Protein AF-0000000084552957 (afdb_homodimer)

Solvent-accessible surface area (backbone atoms only — not comparable to full-atom values): 17404 Å² total; per-residue (Å²): 88,45,36,68,57,35,46,43,45,47,61,80,35,64,47,36,33,99,46,79,70,52,69,69,57,53,51,51,32,48,40,36,22,44,38,36,69,32,78,90,68,62,64,41,55,33,35,40,38,38,63,54,63,67,60,43,48,56,47,27,74,68,33,72,83,41,56,39,40,79,45,32,38,36,32,42,34,43,20,26,39,56,72,71,49,66,96,50,66,72,48,52,51,32,29,41,24,22,16,50,43,34,26,52,45,46,33,40,51,71,64,33,22,30,32,85,33,82,28,45,69,45,63,69,50,26,53,49,47,27,57,75,57,59,47,57,89,54,40,42,47,38,31,36,32,29,27,20,36,49,64,67,86,74,75,55,62,85,54,67,53,72,89,40,55,27,69,72,49,112,88,45,38,68,56,36,46,44,44,49,62,79,35,65,46,36,33,100,45,80,70,51,70,69,57,51,49,52,30,50,41,36,21,44,36,36,70,32,79,91,68,62,64,42,55,33,35,40,38,38,63,54,63,66,61,41,49,55,45,27,74,68,32,74,84,39,56,40,41,77,44,32,37,36,30,40,34,41,20,25,40,54,71,74,54,64,93,50,65,71,48,53,51,32,29,41,25,22,15,50,43,32,28,52,44,45,34,40,51,72,64,33,24,29,30,85,35,82,29,45,69,44,64,68,50,26,52,48,48,26,56,75,56,58,47,57,89,53,41,42,46,37,31,37,33,29,28,20,37,49,63,66,85,74,76,55,64,84,54,70,54,71,89,38,56,26,69,73,47,114

InterPro domains:
  IPR000415 Nitroreductase-like [G3DSA:3.40.109.10] (1-170)
  IPR000415 Nitroreductase-like [SSF55469] (1-168)
  IPR029479 Nitroreductase [PF00881] (7-62)
  IPR029479 Nitroreductase [PF00881] (71-149)

Sequence (340 aa):
METMDTIFQRRSIRKYEEREVSDEIIKELLKAAMAAPSANNKQPWEFLVIKNKDQMKEIIDVDPEATPLKGASVAIAVCADTNIYSGKPDIWAQDCAAATQNILLAAHDKGLGAVWIGIYPMEQRTKDVQSVLELPEEIIPVSIISIGYPAEKKEPANRYNESKVHFYTWMETMDTIFQRRSIRKYEEREVSDEIIKELLKAAMAAPSANNKQPWEFLVIKNKDQMKEIIDVDPEATPLKGASVAIAVCADTNIYSGKPDIWAQDCAAATQNILLAAHDKGLGAVWIGIYPMEQRTKDVQSVLELPEEIIPVSIISIGYPAEKKEPANRYNESKVHFYTW

Organism: NCBI:txid1418104

Structure (mmCIF, N/CA/C/O backbone):
data_AF-0000000084552957-model_v1
#
loop_
_entity.id
_entity.type
_entity.pdbx_description
1 polymer 'Putative NADH dehydrogenase/NAD(P)H nitroreductase'
#
loop_
_atom_site.group_PDB
_atom_site.id
_atom_site.type_symbol
_atom_site.label_atom_id
_atom_site.label_alt_id
_atom_site.label_comp_id
_atom_site.label_asym_id
_atom_site.label_entity_id
_atom_site.label_seq_id
_atom_site.pdbx_PDB_ins_code
_atom_site.Cartn_x
_atom_site.Cartn_y
_atom_site.Cartn_z
_atom_site.occupancy
_atom_site.B_iso_or_equiv
_atom_site.auth_seq_id
_atom_site.auth_comp_id
_atom_site.auth_asym_id
_atom_site.auth_atom_id
_atom_site.pdbx_PDB_model_num
ATOM 1 N N . MET A 1 1 ? -1.672 4.238 -19.594 1 93.44 1 MET A N 1
ATOM 2 C CA . MET A 1 1 ? -2.879 4.871 -19.062 1 93.44 1 MET A CA 1
ATOM 3 C C . MET A 1 1 ? -2.527 5.988 -18.094 1 93.44 1 MET A C 1
ATOM 5 O O . MET A 1 1 ? -1.46 5.969 -17.469 1 93.44 1 MET A O 1
ATOM 9 N N . GLU A 1 2 ? -3.469 6.898 -17.953 1 97.81 2 GLU A N 1
ATOM 10 C CA . GLU A 1 2 ? -3.266 7.984 -17 1 97.81 2 GLU A CA 1
ATOM 11 C C . GLU A 1 2 ? -3.389 7.484 -15.562 1 97.81 2 GLU A C 1
ATOM 13 O O . GLU A 1 2 ? -4.211 6.609 -15.273 1 97.81 2 GLU A O 1
ATOM 18 N N . THR A 1 3 ? -2.65 8.086 -14.664 1 98.62 3 THR A N 1
ATOM 19 C CA . THR A 1 3 ? -2.498 7.629 -13.289 1 98.62 3 THR A CA 1
ATOM 20 C C . THR A 1 3 ? -3.855 7.508 -12.602 1 98.62 3 THR A C 1
ATOM 22 O O . THR A 1 3 ? -4.199 6.449 -12.07 1 98.62 3 THR A O 1
ATOM 25 N N . MET A 1 4 ? -4.688 8.562 -12.664 1 98.44 4 MET A N 1
ATOM 26 C CA . MET A 1 4 ? -5.957 8.555 -11.945 1 98.44 4 MET A CA 1
ATOM 27 C C . MET A 1 4 ? -6.918 7.535 -12.555 1 98.44 4 MET A C 1
ATOM 29 O O . MET A 1 4 ? -7.695 6.902 -11.836 1 98.44 4 MET A O 1
ATOM 33 N N . ASP A 1 5 ? -6.879 7.391 -13.828 1 98.19 5 ASP A N 1
ATOM 34 C CA . ASP A 1 5 ? -7.688 6.363 -14.477 1 98.19 5 ASP A CA 1
ATOM 35 C C . ASP A 1 5 ? -7.309 4.973 -13.977 1 98.19 5 ASP A C 1
ATOM 37 O O . ASP A 1 5 ? -8.18 4.145 -13.695 1 98.19 5 ASP A O 1
ATOM 41 N N . THR A 1 6 ? -5.988 4.707 -13.914 1 98.81 6 THR A N 1
ATOM 42 C CA . THR A 1 6 ? -5.508 3.416 -13.438 1 98.81 6 THR A CA 1
ATOM 43 C C . THR A 1 6 ? -5.992 3.15 -12.016 1 98.81 6 THR A C 1
ATOM 45 O O . THR A 1 6 ? -6.469 2.055 -11.711 1 98.81 6 THR A O 1
ATOM 48 N N . ILE A 1 7 ? -5.902 4.145 -11.141 1 98.81 7 ILE A N 1
ATOM 49 C CA . ILE A 1 7 ? -6.293 4.02 -9.742 1 98.81 7 ILE A CA 1
ATOM 50 C C . ILE A 1 7 ? -7.789 3.732 -9.648 1 98.81 7 ILE A C 1
ATOM 52 O O . ILE A 1 7 ? -8.211 2.852 -8.898 1 98.81 7 ILE A O 1
ATOM 56 N N . PHE A 1 8 ? -8.625 4.34 -10.422 1 98.5 8 PHE A N 1
ATOM 57 C CA . PHE A 1 8 ? -10.07 4.234 -10.289 1 98.5 8 PHE A CA 1
ATOM 58 C C . PHE A 1 8 ? -10.594 2.986 -10.992 1 98.5 8 PHE A C 1
ATOM 60 O O . PHE A 1 8 ? -11.617 2.428 -10.594 1 98.5 8 PHE A O 1
ATOM 67 N N . GLN A 1 9 ? -9.867 2.562 -11.984 1 98.31 9 GLN A N 1
ATOM 68 C CA . GLN A 1 9 ? -10.398 1.481 -12.812 1 98.31 9 GLN A CA 1
ATOM 69 C C . GLN A 1 9 ? -9.875 0.127 -12.352 1 98.31 9 GLN A C 1
ATOM 71 O O . GLN A 1 9 ? -10.43 -0.916 -12.703 1 98.31 9 GLN A O 1
ATOM 76 N N . ARG A 1 10 ? -8.734 0.097 -11.633 1 98.62 10 ARG A N 1
ATOM 77 C CA . ARG A 1 10 ? -8.18 -1.178 -11.195 1 98.62 10 ARG A CA 1
ATOM 78 C C . ARG A 1 10 ? -9.195 -1.961 -10.367 1 98.62 10 ARG A C 1
ATOM 80 O O . ARG A 1 10 ? -9.828 -1.411 -9.461 1 98.62 10 ARG A O 1
ATOM 87 N N . ARG A 1 11 ? -9.391 -3.217 -10.664 1 98.69 11 ARG A N 1
ATOM 88 C CA . ARG A 1 11 ? -10.227 -4.191 -9.969 1 98.69 11 ARG A CA 1
ATOM 89 C C . ARG A 1 11 ? -9.477 -5.496 -9.742 1 98.69 11 ARG A C 1
ATOM 91 O O . ARG A 1 11 ? -8.57 -5.836 -10.508 1 98.69 11 ARG A O 1
ATOM 98 N N . SER A 1 12 ? -9.938 -6.172 -8.695 1 98.81 12 SER A N 1
ATOM 99 C CA . SER A 1 12 ? -9.422 -7.527 -8.531 1 98.81 12 SER A CA 1
ATOM 100 C C . SER A 1 12 ? -9.961 -8.461 -9.609 1 98.81 12 SER A C 1
ATOM 102 O O . SER A 1 12 ? -11.172 -8.656 -9.711 1 98.81 12 SER A O 1
ATOM 104 N N . ILE A 1 13 ? -9.07 -8.961 -10.43 1 98.88 13 ILE A N 1
ATOM 105 C CA . ILE A 1 13 ? -9.391 -9.906 -11.492 1 98.88 13 ILE A CA 1
ATOM 106 C C . ILE A 1 13 ? -8.938 -11.305 -11.102 1 98.88 13 ILE A C 1
ATOM 108 O O . ILE A 1 13 ? -7.793 -11.5 -10.672 1 98.88 13 ILE A O 1
ATOM 112 N N . ARG A 1 14 ? -9.797 -12.273 -11.242 1 98.75 14 ARG A N 1
ATOM 113 C CA . ARG A 1 14 ? -9.516 -13.602 -10.688 1 98.75 14 ARG A CA 1
ATOM 114 C C . ARG A 1 14 ? -9.602 -14.672 -11.766 1 98.75 14 ARG A C 1
ATOM 116 O O . ARG A 1 14 ? -9.391 -15.859 -11.484 1 98.75 14 ARG A O 1
ATOM 123 N N . LYS A 1 15 ? -9.977 -14.336 -12.953 1 98.81 15 LYS A N 1
ATOM 124 C CA . LYS A 1 15 ? -10.016 -15.219 -14.117 1 98.81 15 LYS A CA 1
ATOM 125 C C . LYS A 1 15 ? -9.078 -14.727 -15.219 1 98.81 15 LYS A C 1
ATOM 127 O O . LYS A 1 15 ? -9.062 -13.531 -15.539 1 98.81 15 LYS A O 1
ATOM 132 N N . TYR A 1 16 ? -8.375 -15.641 -15.867 1 98.81 16 TYR A N 1
ATOM 133 C CA . TYR A 1 16 ? -7.324 -15.227 -16.781 1 98.81 16 TYR A CA 1
ATOM 134 C C . TYR A 1 16 ? -7.398 -16.031 -18.094 1 98.81 16 TYR A C 1
ATOM 136 O O . TYR A 1 16 ? -7.84 -17.172 -18.094 1 98.81 16 TYR A O 1
ATOM 144 N N . GLU A 1 17 ? -6.984 -15.352 -19.062 1 98.69 17 GLU A N 1
ATOM 145 C CA . GLU A 1 17 ? -6.766 -16.047 -20.328 1 98.69 17 GLU A CA 1
ATOM 146 C C . GLU A 1 17 ? -5.555 -16.969 -20.25 1 98.69 17 GLU A C 1
ATOM 148 O O . GLU A 1 17 ? -4.711 -16.812 -19.359 1 98.69 17 GLU A O 1
ATOM 153 N N . GLU A 1 18 ? -5.547 -17.891 -21.281 1 97.75 18 GLU A N 1
ATOM 154 C CA . GLU A 1 18 ? -4.359 -18.734 -21.438 1 97.75 18 GLU A CA 1
ATOM 155 C C . GLU A 1 18 ? -3.289 -18.016 -22.25 1 97.75 18 GLU A C 1
ATOM 157 O O . GLU A 1 18 ? -3.102 -18.312 -23.438 1 97.75 18 GLU A O 1
ATOM 162 N N . ARG A 1 19 ? -2.736 -17.062 -21.797 1 97.56 19 ARG A N 1
ATOM 163 C CA . ARG A 1 19 ? -1.709 -16.234 -22.422 1 97.56 19 ARG A CA 1
ATOM 164 C C . ARG A 1 19 ? -0.601 -15.906 -21.422 1 97.56 19 ARG A C 1
ATOM 166 O O . ARG A 1 19 ? -0.875 -15.508 -20.281 1 97.56 19 ARG A O 1
ATOM 173 N N . GLU A 1 20 ? 0.574 -16.125 -21.859 1 98.25 20 GLU A N 1
ATOM 174 C CA . GLU A 1 20 ? 1.71 -15.953 -20.953 1 98.25 20 GLU A CA 1
ATOM 175 C C . GLU A 1 20 ? 2.094 -14.484 -20.828 1 98.25 20 GLU A C 1
ATOM 177 O O . GLU A 1 20 ? 2.076 -13.742 -21.812 1 98.25 20 GLU A O 1
ATOM 182 N N . VAL A 1 21 ? 2.393 -14.062 -19.688 1 98.75 21 VAL A N 1
ATOM 183 C CA . VAL A 1 21 ? 2.984 -12.758 -19.438 1 98.75 21 VAL A CA 1
ATOM 184 C C . VAL A 1 21 ? 4.496 -12.828 -19.625 1 98.75 21 VAL A C 1
ATOM 186 O O . VAL A 1 21 ? 5.164 -13.688 -19.047 1 98.75 21 VAL A O 1
ATOM 189 N N . SER A 1 22 ? 5.074 -11.992 -20.359 1 98.56 22 SER A N 1
ATOM 190 C CA . SER A 1 22 ? 6.488 -12.062 -20.703 1 98.56 22 SER A CA 1
ATOM 191 C C . SER A 1 22 ? 7.375 -11.688 -19.531 1 98.56 22 SER A C 1
ATOM 193 O O . SER A 1 22 ? 6.934 -10.977 -18.609 1 98.56 22 SER A O 1
ATOM 195 N N . ASP A 1 23 ? 8.609 -12.117 -19.609 1 98.12 23 ASP A N 1
ATOM 196 C CA . ASP A 1 23 ? 9.578 -11.773 -18.562 1 98.12 23 ASP A CA 1
ATOM 197 C C . ASP A 1 23 ? 9.836 -10.273 -18.516 1 98.12 23 ASP A C 1
ATOM 199 O O . ASP A 1 23 ? 10.094 -9.711 -17.453 1 98.12 23 ASP A O 1
ATOM 203 N N . GLU A 1 24 ? 9.789 -9.672 -19.625 1 98.5 24 GLU A N 1
ATOM 204 C CA . GLU A 1 24 ? 9.984 -8.227 -19.688 1 98.5 24 GLU A CA 1
ATOM 205 C C . GLU A 1 24 ? 8.906 -7.488 -18.906 1 98.5 24 GLU A C 1
ATOM 207 O O . GLU A 1 24 ? 9.211 -6.555 -18.156 1 98.5 24 GLU A O 1
ATOM 212 N N . ILE A 1 25 ? 7.66 -7.891 -19.062 1 98.75 25 ILE A N 1
ATOM 213 C CA . ILE A 1 25 ? 6.555 -7.277 -18.344 1 98.75 25 ILE A CA 1
ATOM 214 C C . ILE A 1 25 ? 6.695 -7.559 -16.844 1 98.75 25 ILE A C 1
ATOM 216 O O . ILE A 1 25 ? 6.492 -6.672 -16.016 1 98.75 25 ILE A O 1
ATOM 220 N N . ILE A 1 26 ? 7.074 -8.789 -16.5 1 98.88 26 ILE A N 1
ATOM 221 C CA . ILE A 1 26 ? 7.273 -9.156 -15.094 1 98.88 26 ILE A CA 1
ATOM 222 C C . ILE A 1 26 ? 8.336 -8.258 -14.469 1 98.88 26 ILE A C 1
ATOM 224 O O . ILE A 1 26 ? 8.172 -7.773 -13.352 1 98.88 26 ILE A O 1
ATOM 228 N N . LYS A 1 27 ? 9.383 -8.031 -15.203 1 98.69 27 LYS A N 1
ATOM 229 C CA . LYS A 1 27 ? 10.438 -7.156 -14.703 1 98.69 27 LYS A CA 1
ATOM 230 C C . LYS A 1 27 ? 9.922 -5.738 -14.461 1 98.69 27 LYS A C 1
ATOM 232 O O . LYS A 1 27 ? 10.289 -5.094 -13.477 1 98.69 27 LYS A O 1
ATOM 237 N N . GLU A 1 28 ? 9.078 -5.219 -15.32 1 98.62 28 GLU A N 1
ATOM 238 C CA . GLU A 1 28 ? 8.492 -3.893 -15.156 1 98.62 28 GLU A CA 1
ATOM 239 C C . GLU A 1 28 ? 7.621 -3.834 -13.906 1 98.62 28 GLU A C 1
ATOM 241 O O . GLU A 1 28 ? 7.605 -2.822 -13.195 1 98.62 28 GLU A O 1
ATOM 246 N N . LEU A 1 29 ? 6.867 -4.895 -13.648 1 98.94 29 LEU A N 1
ATOM 247 C CA . LEU A 1 29 ? 6.055 -4.957 -12.438 1 98.94 29 LEU A CA 1
ATOM 248 C C . LEU A 1 29 ? 6.93 -4.914 -11.195 1 98.94 29 LEU A C 1
ATOM 250 O O . LEU A 1 29 ? 6.582 -4.262 -10.203 1 98.94 29 LEU A O 1
ATOM 254 N N . LEU A 1 30 ? 8.07 -5.617 -11.258 1 98.94 30 LEU A N 1
ATOM 255 C CA . LEU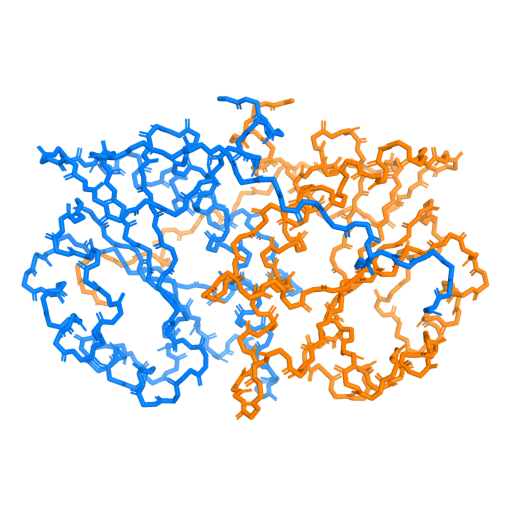 A 1 30 ? 8.977 -5.66 -10.125 1 98.94 30 LEU A CA 1
ATOM 256 C C . LEU A 1 30 ? 9.664 -4.309 -9.922 1 98.94 30 LEU A C 1
ATOM 258 O O . LEU A 1 30 ? 9.898 -3.891 -8.789 1 98.94 30 LEU A O 1
ATOM 262 N N . LYS A 1 31 ? 9.992 -3.658 -11.023 1 98.81 31 LYS A N 1
ATOM 263 C CA . LYS A 1 31 ? 10.5 -2.291 -10.922 1 98.81 31 LYS A CA 1
ATOM 264 C C . LYS A 1 31 ? 9.477 -1.375 -10.258 1 98.81 31 LYS A C 1
ATOM 266 O O . LYS A 1 31 ? 9.836 -0.546 -9.414 1 98.81 31 LYS A O 1
ATOM 271 N N . ALA A 1 32 ? 8.227 -1.514 -10.617 1 98.88 32 ALA A N 1
ATOM 272 C CA . ALA A 1 32 ? 7.164 -0.731 -9.992 1 98.88 32 ALA A CA 1
ATOM 273 C C . ALA A 1 32 ? 7.066 -1.032 -8.5 1 98.88 32 ALA A C 1
ATOM 275 O O . ALA A 1 32 ? 6.918 -0.119 -7.684 1 98.88 32 ALA A O 1
ATOM 276 N N . ALA A 1 33 ? 7.168 -2.301 -8.156 1 98.94 33 ALA A N 1
ATOM 277 C CA . ALA A 1 33 ? 7.117 -2.709 -6.75 1 98.94 33 ALA A CA 1
ATOM 278 C C . ALA A 1 33 ? 8.195 -2 -5.938 1 98.94 33 ALA A C 1
ATOM 280 O O . ALA A 1 33 ? 7.91 -1.423 -4.887 1 98.94 33 ALA A O 1
ATOM 281 N N . MET A 1 34 ? 9.383 -2.01 -6.457 1 98.88 34 MET A N 1
ATOM 282 C CA . MET A 1 34 ? 10.547 -1.536 -5.707 1 98.88 34 MET A CA 1
ATOM 283 C C . MET A 1 34 ? 10.602 -0.012 -5.707 1 98.88 34 MET A C 1
ATOM 285 O O . MET A 1 34 ? 11.391 0.581 -4.965 1 98.88 34 MET A O 1
ATOM 289 N N . ALA A 1 35 ? 9.75 0.637 -6.504 1 98.81 35 ALA A N 1
ATOM 290 C CA . ALA A 1 35 ? 9.633 2.094 -6.484 1 98.81 35 ALA A CA 1
ATOM 291 C C . ALA A 1 35 ? 8.781 2.559 -5.309 1 98.81 35 ALA A C 1
ATOM 293 O O . ALA A 1 35 ? 8.711 3.756 -5.02 1 98.81 35 ALA A O 1
ATOM 294 N N . ALA A 1 36 ? 8.109 1.646 -4.602 1 98.81 36 ALA A N 1
ATOM 295 C CA . ALA A 1 36 ? 7.289 1.99 -3.443 1 98.81 36 ALA A CA 1
ATOM 296 C C . ALA A 1 36 ? 8.141 2.598 -2.332 1 98.81 36 ALA A C 1
ATOM 298 O O . ALA A 1 36 ? 9.336 2.322 -2.234 1 98.81 36 ALA A O 1
ATOM 299 N N . PRO A 1 37 ? 7.559 3.506 -1.527 1 98.69 37 PRO A N 1
ATOM 300 C CA . PRO A 1 37 ? 8.273 3.945 -0.329 1 98.69 37 PRO A CA 1
ATOM 301 C C . PRO A 1 37 ? 8.438 2.832 0.705 1 98.69 37 PRO A C 1
ATOM 303 O O . PRO A 1 37 ? 7.688 1.85 0.68 1 98.69 37 PRO A O 1
ATOM 306 N N . SER A 1 38 ? 9.414 2.93 1.532 1 98.06 38 SER A N 1
ATOM 307 C CA . SER A 1 38 ? 9.609 2.111 2.725 1 98.06 38 SER A CA 1
ATOM 308 C C . SER A 1 38 ? 10.156 2.941 3.883 1 98.06 38 SER A C 1
ATOM 310 O O . SER A 1 38 ? 10.812 3.959 3.666 1 98.06 38 SER A O 1
ATOM 312 N N . ALA A 1 39 ? 9.719 2.539 5.082 1 96.81 39 ALA A N 1
ATOM 313 C CA . ALA A 1 39 ? 10.195 3.256 6.262 1 96.81 39 ALA A CA 1
ATOM 314 C C . ALA A 1 39 ? 11.719 3.365 6.262 1 96.81 39 ALA A C 1
ATOM 316 O O . ALA A 1 39 ? 12.422 2.361 6.117 1 96.81 39 ALA A O 1
ATOM 317 N N . ASN A 1 40 ? 12.188 4.633 6.309 1 95.62 40 ASN A N 1
ATOM 318 C CA . ASN A 1 40 ? 13.609 4.934 6.324 1 95.62 40 ASN A CA 1
ATOM 319 C C . ASN A 1 40 ? 14.312 4.395 5.078 1 95.62 40 ASN A C 1
ATOM 321 O O . ASN A 1 40 ? 15.508 4.102 5.113 1 95.62 40 ASN A O 1
ATOM 325 N N . ASN A 1 41 ? 13.555 4.117 4.055 1 96.88 41 ASN A N 1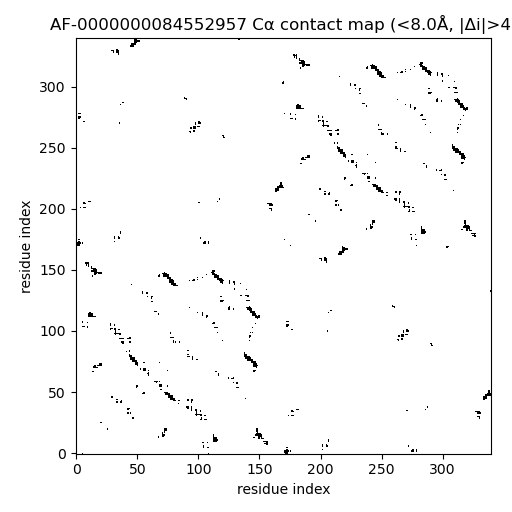
ATOM 326 C CA . ASN A 1 41 ? 14.062 3.605 2.785 1 96.88 41 ASN A CA 1
ATOM 327 C C . ASN A 1 41 ? 14.836 2.301 2.975 1 96.88 41 ASN A C 1
ATOM 329 O O . ASN A 1 41 ? 15.844 2.07 2.311 1 96.88 41 ASN A O 1
ATOM 333 N N . LYS A 1 42 ? 14.328 1.42 3.865 1 96.69 42 LYS A N 1
ATOM 334 C CA . LYS A 1 42 ? 15.062 0.2 4.195 1 96.69 42 LYS A CA 1
ATOM 335 C C . LYS A 1 42 ? 14.797 -0.893 3.16 1 96.69 42 LYS A C 1
ATOM 337 O O . LYS A 1 42 ? 15.562 -1.86 3.068 1 96.69 42 LYS A O 1
ATOM 342 N N . GLN A 1 43 ? 13.719 -0.762 2.393 1 98.12 43 GLN A N 1
ATOM 343 C CA . GLN A 1 43 ? 13.445 -1.655 1.272 1 98.12 43 GLN A CA 1
ATOM 344 C C . GLN A 1 43 ? 13.516 -3.117 1.704 1 98.12 43 GLN A C 1
ATOM 346 O O . GLN A 1 43 ? 14.281 -3.898 1.144 1 98.12 43 GLN A O 1
ATOM 351 N N . PRO A 1 44 ? 12.594 -3.492 2.629 1 98.06 44 PRO A N 1
ATOM 352 C CA . PRO A 1 44 ? 12.672 -4.824 3.229 1 98.06 44 PRO A CA 1
ATOM 353 C C . PRO A 1 44 ? 12.18 -5.926 2.289 1 98.06 44 PRO A C 1
ATOM 355 O O . PRO A 1 44 ? 12.289 -7.109 2.607 1 98.06 44 PRO A O 1
ATOM 358 N N . TRP A 1 45 ? 11.664 -5.648 1.179 1 98.69 45 TRP A N 1
ATOM 359 C CA . TRP A 1 45 ? 10.922 -6.582 0.335 1 98.69 45 TRP A CA 1
ATOM 360 C C . TRP A 1 45 ? 11.859 -7.551 -0.368 1 98.69 45 TRP A C 1
ATOM 362 O O . TRP A 1 45 ? 13 -7.199 -0.683 1 98.69 45 TRP A O 1
ATOM 372 N N . GLU A 1 46 ? 11.391 -8.688 -0.583 1 98.81 46 GLU A N 1
ATOM 373 C CA . GLU A 1 46 ? 11.875 -9.758 -1.45 1 98.81 46 GLU A CA 1
ATOM 374 C C . GLU A 1 46 ? 10.766 -10.305 -2.338 1 98.81 46 GLU A C 1
ATOM 376 O O . GLU A 1 46 ? 9.609 -10.383 -1.912 1 98.81 46 GLU A O 1
ATOM 381 N N . PHE A 1 47 ? 11.125 -10.688 -3.527 1 98.94 47 PHE A N 1
ATOM 382 C CA . PHE A 1 47 ? 10.102 -11.141 -4.461 1 98.94 47 PHE A CA 1
ATOM 383 C C . PHE A 1 47 ? 10.414 -12.531 -4.984 1 98.94 47 PHE A C 1
ATOM 385 O O . PHE A 1 47 ? 11.523 -12.789 -5.453 1 98.94 47 PHE A O 1
ATOM 392 N N . LEU A 1 48 ? 9.508 -13.391 -4.855 1 98.94 48 LEU A N 1
ATOM 393 C CA . LEU A 1 48 ? 9.578 -14.703 -5.504 1 98.94 48 LEU A CA 1
ATOM 394 C C . LEU A 1 48 ? 8.602 -14.773 -6.676 1 98.94 48 LEU A C 1
ATOM 396 O O . LEU A 1 48 ? 7.391 -14.68 -6.488 1 98.94 48 LEU A O 1
ATOM 400 N N . VAL A 1 49 ? 9.109 -14.906 -7.883 1 98.88 49 VAL A N 1
ATOM 401 C CA . VAL A 1 49 ? 8.312 -15.055 -9.094 1 98.88 49 VAL A CA 1
ATOM 402 C C . VAL A 1 49 ? 7.996 -16.531 -9.328 1 98.88 49 VAL A C 1
ATOM 404 O O . VAL A 1 49 ? 8.906 -17.344 -9.477 1 98.88 49 VAL A O 1
ATOM 407 N N . ILE A 1 50 ? 6.727 -16.859 -9.344 1 98.56 50 ILE A N 1
ATOM 408 C CA . ILE A 1 50 ? 6.25 -18.234 -9.438 1 98.56 50 ILE A CA 1
ATOM 409 C C . ILE A 1 50 ? 5.578 -18.469 -10.789 1 98.56 50 ILE A C 1
ATOM 411 O O . ILE A 1 50 ? 4.527 -17.891 -11.07 1 98.56 50 ILE A O 1
ATOM 415 N N . LYS A 1 51 ? 6.066 -19.359 -11.602 1 96.31 51 LYS A N 1
ATOM 416 C CA . LYS A 1 51 ? 5.512 -19.688 -12.914 1 96.31 51 LYS A CA 1
ATOM 417 C C . LYS A 1 51 ? 5.098 -21.156 -12.992 1 96.31 51 LYS A C 1
ATOM 419 O O . LYS A 1 51 ? 4.324 -21.531 -13.867 1 96.31 51 LYS A O 1
ATOM 424 N N . ASN A 1 52 ? 5.648 -21.875 -12.023 1 95.38 52 ASN A N 1
ATOM 425 C CA . ASN A 1 52 ? 5.367 -23.297 -12 1 95.38 52 ASN A CA 1
ATOM 426 C C . ASN A 1 52 ? 3.953 -23.578 -11.492 1 95.38 52 ASN A C 1
ATOM 428 O O . ASN A 1 52 ? 3.629 -23.297 -10.344 1 95.38 52 ASN A O 1
ATOM 432 N N . LYS A 1 53 ? 3.145 -24.266 -12.273 1 96.69 53 LYS A N 1
ATOM 433 C CA . LYS A 1 53 ? 1.748 -24.516 -11.938 1 96.69 53 LYS A CA 1
ATOM 434 C C . LYS A 1 53 ? 1.638 -25.484 -10.758 1 96.69 53 LYS A C 1
ATOM 436 O O . LYS A 1 53 ? 0.705 -25.391 -9.953 1 96.69 53 LYS A O 1
ATOM 441 N N . ASP A 1 54 ? 2.557 -26.359 -10.664 1 97 54 ASP A N 1
ATOM 442 C CA . ASP A 1 54 ? 2.541 -27.281 -9.539 1 97 54 ASP A CA 1
ATOM 443 C C . ASP A 1 54 ? 2.727 -26.547 -8.211 1 97 54 ASP A C 1
ATOM 445 O O . ASP A 1 54 ? 2.072 -26.859 -7.219 1 97 54 ASP A O 1
ATOM 449 N N . GLN A 1 55 ? 3.691 -25.641 -8.211 1 96.69 55 GLN A N 1
ATOM 450 C CA . GLN A 1 55 ? 3.902 -24.828 -7.02 1 96.69 55 GLN A CA 1
ATOM 451 C C . GLN A 1 55 ? 2.654 -24.016 -6.68 1 96.69 55 GLN A C 1
ATOM 453 O O . GLN A 1 55 ? 2.295 -23.875 -5.508 1 96.69 55 GLN A O 1
ATOM 458 N N . MET A 1 56 ? 2.008 -23.484 -7.668 1 98.06 56 MET A N 1
ATOM 459 C CA . MET A 1 56 ? 0.772 -22.734 -7.449 1 98.06 56 MET A CA 1
ATOM 460 C C . MET A 1 56 ? -0.307 -23.625 -6.855 1 98.06 56 MET A C 1
ATOM 462 O O . MET A 1 56 ? -1.041 -23.219 -5.957 1 98.06 56 MET A O 1
ATOM 466 N N . LYS A 1 57 ? -0.39 -24.828 -7.359 1 98.31 57 LYS A N 1
ATOM 467 C CA . LYS A 1 57 ? -1.355 -25.781 -6.828 1 98.31 57 LYS A CA 1
ATOM 468 C C . LYS A 1 57 ? -1.075 -26.094 -5.363 1 98.31 57 LYS A C 1
ATOM 470 O O . LYS A 1 57 ? -2.004 -26.234 -4.562 1 98.31 57 LYS A O 1
ATOM 475 N N . GLU A 1 58 ? 0.162 -26.266 -5.043 1 98.25 58 GLU A N 1
ATOM 476 C CA . GLU A 1 58 ? 0.529 -26.516 -3.652 1 98.25 58 GLU A CA 1
ATOM 477 C C . GLU A 1 58 ? 0.084 -25.375 -2.744 1 98.25 58 GLU A C 1
ATOM 479 O O . GLU A 1 58 ? -0.348 -25.609 -1.613 1 98.25 58 GLU A O 1
ATOM 484 N N . ILE A 1 59 ? 0.271 -24.141 -3.205 1 98.56 59 ILE A N 1
ATOM 485 C CA . ILE A 1 59 ? -0.184 -22.984 -2.432 1 98.56 59 ILE A CA 1
ATOM 486 C C . ILE A 1 59 ? -1.697 -23.062 -2.236 1 98.56 59 ILE A C 1
ATOM 488 O O . ILE A 1 59 ? -2.199 -22.844 -1.132 1 98.56 59 ILE A O 1
ATOM 492 N N . ILE A 1 60 ? -2.445 -23.344 -3.287 1 98.75 60 ILE A N 1
ATOM 493 C CA . ILE A 1 60 ? -3.9 -23.438 -3.23 1 98.75 60 ILE A CA 1
ATOM 494 C C . ILE A 1 60 ? -4.312 -24.5 -2.203 1 98.75 60 ILE A C 1
ATOM 496 O O . ILE A 1 60 ? -5.301 -24.328 -1.488 1 98.75 60 ILE A O 1
ATOM 500 N N . ASP A 1 61 ? -3.586 -25.578 -2.107 1 98.5 61 ASP A N 1
ATOM 501 C CA . ASP A 1 61 ? -3.896 -26.672 -1.198 1 98.5 61 ASP A CA 1
ATOM 502 C C . ASP A 1 61 ? -3.885 -26.203 0.255 1 98.5 61 ASP A C 1
ATOM 504 O O . ASP A 1 61 ? -4.641 -26.703 1.085 1 98.5 61 ASP A O 1
ATOM 508 N N . VAL A 1 62 ? -3.076 -25.219 0.56 1 98.25 62 VAL A N 1
ATOM 509 C CA . VAL A 1 62 ? -2.947 -24.828 1.957 1 98.25 62 VAL A CA 1
ATOM 510 C C . VAL A 1 62 ? -3.703 -23.516 2.191 1 98.25 62 VAL A C 1
ATOM 512 O O . VAL A 1 62 ? -3.938 -23.125 3.336 1 98.25 62 VAL A O 1
ATOM 515 N N . ASP A 1 63 ? -4.047 -22.828 1.148 1 97.44 63 ASP A N 1
ATOM 516 C CA . ASP A 1 63 ? -4.805 -21.578 1.221 1 97.44 63 ASP A CA 1
ATOM 517 C C . ASP A 1 63 ? -5.93 -21.562 0.187 1 97.44 63 ASP A C 1
ATOM 519 O O . ASP A 1 63 ? -5.742 -21.078 -0.932 1 97.44 63 ASP A O 1
ATOM 523 N N . PRO A 1 64 ? -7.062 -21.891 0.554 1 94.94 64 PRO A N 1
ATOM 524 C CA . PRO A 1 64 ? -8.188 -21.953 -0.384 1 94.94 64 PRO A CA 1
ATOM 525 C C . PRO A 1 64 ? -8.516 -20.609 -1.016 1 94.94 64 PRO A C 1
ATOM 527 O O . PRO A 1 64 ? -9.164 -20.562 -2.066 1 94.94 64 PRO A O 1
ATOM 530 N N . GLU A 1 65 ? -8.133 -19.531 -0.4 1 95.56 65 GLU A N 1
ATOM 531 C CA . GLU A 1 65 ? -8.375 -18.203 -0.956 1 95.56 65 GLU A CA 1
ATOM 532 C C . GLU A 1 65 ? -7.461 -17.922 -2.146 1 95.56 65 GLU A C 1
ATOM 534 O O . GLU A 1 65 ? -7.672 -16.953 -2.887 1 95.56 65 GLU A O 1
ATOM 539 N N . ALA A 1 66 ? -6.539 -18.859 -2.402 1 98.62 66 ALA A N 1
ATOM 540 C CA . ALA A 1 66 ? -5.551 -18.641 -3.455 1 98.62 66 ALA A CA 1
ATOM 541 C C . ALA A 1 66 ? -5.996 -19.266 -4.77 1 98.62 66 ALA A C 1
ATOM 543 O O . ALA A 1 66 ? -5.199 -19.406 -5.699 1 98.62 66 ALA A O 1
ATOM 544 N N . THR A 1 67 ? -7.211 -19.562 -4.973 1 98.69 67 THR A N 1
ATOM 545 C CA . THR A 1 67 ? -7.754 -20.281 -6.121 1 98.69 67 THR A CA 1
ATOM 546 C C . THR A 1 67 ? -7.504 -19.516 -7.41 1 98.69 67 THR A C 1
ATOM 548 O O . THR A 1 67 ? -7.402 -20.109 -8.484 1 98.69 67 THR A O 1
ATOM 551 N N . PRO A 1 68 ? -7.391 -18.156 -7.402 1 98.75 68 PRO A N 1
ATOM 552 C CA . PRO A 1 68 ? -7.09 -17.453 -8.648 1 98.75 68 PRO A CA 1
ATOM 553 C C . PRO A 1 68 ? -5.758 -17.875 -9.258 1 98.75 68 PRO A C 1
ATOM 555 O O . PRO A 1 68 ? -5.512 -17.625 -10.445 1 98.75 68 PRO A O 1
ATOM 558 N N . LEU A 1 69 ? -4.914 -18.484 -8.484 1 98.81 69 LEU A N 1
ATOM 559 C CA . LEU A 1 69 ? -3.623 -18.953 -8.984 1 98.81 69 LEU A CA 1
ATOM 560 C C . LEU A 1 69 ? -3.807 -20.031 -10.047 1 98.81 69 LEU A C 1
ATOM 562 O O . LEU A 1 69 ? -2.912 -20.266 -10.859 1 98.81 69 LEU A O 1
ATOM 566 N N . LYS A 1 70 ? -4.922 -20.719 -10.055 1 98 70 LYS A N 1
ATOM 567 C CA . LYS A 1 70 ? -5.176 -21.812 -10.984 1 98 70 LYS A CA 1
ATOM 568 C C . LYS A 1 70 ? -5.004 -21.359 -12.438 1 98 70 LYS A C 1
ATOM 570 O O . LYS A 1 70 ? -4.457 -22.094 -13.258 1 98 70 LYS A O 1
ATOM 575 N N . GLY A 1 71 ? -5.445 -20.156 -12.797 1 98.12 71 GLY A N 1
ATOM 576 C CA . GLY A 1 71 ? -5.414 -19.688 -14.172 1 98.12 71 GLY A CA 1
ATOM 577 C C . GLY A 1 71 ? -4.363 -18.609 -14.406 1 98.12 71 GLY A C 1
ATOM 578 O O . GLY A 1 71 ? -4.223 -18.109 -15.516 1 98.12 71 GLY A O 1
ATOM 579 N N . ALA A 1 72 ? -3.604 -18.297 -13.383 1 98.81 72 ALA A N 1
ATOM 580 C CA . ALA A 1 72 ? -2.645 -17.188 -13.484 1 98.81 72 ALA A CA 1
ATOM 581 C C . ALA A 1 72 ? -1.473 -17.578 -14.383 1 98.81 72 ALA A C 1
ATOM 583 O O . ALA A 1 72 ? -1.012 -18.719 -14.367 1 98.81 72 ALA A O 1
ATOM 584 N N . SER A 1 73 ? -1.038 -16.656 -15.195 1 98.81 73 SER A N 1
ATOM 585 C CA . SER A 1 73 ? 0.183 -16.859 -15.969 1 98.81 73 SER A CA 1
ATOM 586 C C . SER A 1 73 ? 1.416 -16.828 -15.07 1 98.81 73 SER A C 1
ATOM 588 O O . SER A 1 73 ? 2.367 -17.578 -15.297 1 98.81 73 SER A O 1
ATOM 590 N N . VAL A 1 74 ? 1.445 -16 -14.078 1 98.88 74 VAL A N 1
ATOM 591 C CA . VAL A 1 74 ? 2.543 -15.828 -13.133 1 98.88 74 VAL A CA 1
ATOM 592 C C . VAL A 1 74 ? 1.996 -15.359 -11.781 1 98.88 74 VAL A C 1
ATOM 594 O O . VAL A 1 74 ? 0.921 -14.758 -11.719 1 98.88 74 VAL A O 1
ATOM 597 N N . ALA A 1 75 ? 2.643 -15.711 -10.75 1 98.88 75 ALA A N 1
ATOM 598 C CA . ALA A 1 75 ? 2.398 -15.156 -9.422 1 98.88 75 ALA A CA 1
ATOM 599 C C . ALA A 1 75 ? 3.654 -14.492 -8.867 1 98.88 75 ALA A C 1
ATOM 601 O O . ALA A 1 75 ? 4.773 -14.93 -9.148 1 98.88 75 ALA A O 1
ATOM 602 N N . ILE A 1 76 ? 3.492 -13.445 -8.172 1 98.94 76 ILE A N 1
ATOM 603 C CA . ILE A 1 76 ? 4.586 -12.812 -7.438 1 98.94 76 ILE A CA 1
ATOM 604 C C . ILE A 1 76 ? 4.289 -12.844 -5.941 1 98.94 76 ILE A C 1
ATOM 606 O O . ILE A 1 76 ? 3.311 -12.25 -5.484 1 98.94 76 ILE A O 1
ATOM 610 N N . ALA A 1 77 ? 5.043 -13.586 -5.168 1 98.94 77 ALA A N 1
ATOM 611 C CA . ALA A 1 77 ? 5 -13.469 -3.713 1 98.94 77 ALA A CA 1
ATOM 612 C C . ALA A 1 77 ? 5.816 -12.273 -3.232 1 98.94 77 ALA A C 1
ATOM 614 O O . ALA A 1 77 ? 7.016 -12.18 -3.508 1 98.94 77 ALA A O 1
ATOM 615 N N . VAL A 1 78 ? 5.188 -11.367 -2.621 1 98.94 78 VAL A N 1
ATOM 616 C CA . VAL A 1 78 ? 5.859 -10.25 -1.966 1 98.94 78 VAL A CA 1
ATOM 617 C C . VAL A 1 78 ? 6.195 -10.625 -0.524 1 98.94 78 VAL A C 1
ATOM 619 O O . VAL A 1 78 ? 5.301 -10.836 0.296 1 98.94 78 VAL A O 1
ATOM 622 N N . CYS A 1 79 ? 7.453 -10.719 -0.212 1 98.88 79 CYS A N 1
ATOM 623 C CA . CYS A 1 79 ? 7.941 -11.148 1.092 1 98.88 79 CYS A CA 1
ATOM 624 C C . CYS A 1 79 ? 8.727 -10.039 1.776 1 98.88 79 CYS A C 1
ATOM 626 O O . CYS A 1 79 ? 9.086 -9.047 1.145 1 98.88 79 CYS A O 1
ATOM 628 N N . ALA A 1 80 ? 8.898 -10.211 3.037 1 98.12 80 ALA A N 1
ATOM 629 C CA . ALA A 1 80 ? 9.695 -9.266 3.805 1 98.12 80 ALA A CA 1
ATOM 630 C C . ALA A 1 80 ? 10.852 -9.961 4.512 1 98.12 80 ALA A C 1
ATOM 632 O O . ALA A 1 80 ? 10.672 -11.023 5.113 1 98.12 80 ALA A O 1
ATOM 633 N N . ASP A 1 81 ? 12.031 -9.445 4.367 1 97.69 81 ASP A N 1
ATOM 634 C CA . ASP A 1 81 ? 13.164 -9.82 5.215 1 97.69 81 ASP A CA 1
ATOM 635 C C . ASP A 1 81 ? 13.086 -9.125 6.574 1 97.69 81 ASP A C 1
ATOM 637 O O . ASP A 1 81 ? 13.391 -7.934 6.688 1 97.69 81 ASP A O 1
ATOM 641 N N . THR A 1 82 ? 12.742 -9.828 7.566 1 95.44 82 THR A N 1
ATOM 642 C CA . THR A 1 82 ? 12.445 -9.242 8.867 1 95.44 82 THR A CA 1
ATOM 643 C C . THR A 1 82 ? 13.734 -8.82 9.578 1 95.44 82 THR A C 1
ATOM 645 O O . THR A 1 82 ? 13.688 -8.102 10.578 1 95.44 82 THR A O 1
ATOM 648 N N . ASN A 1 83 ? 14.922 -9.195 9.086 1 95 83 ASN A N 1
ATOM 649 C CA . ASN A 1 83 ? 16.188 -8.773 9.664 1 95 83 ASN A CA 1
ATOM 650 C C . ASN A 1 83 ? 16.453 -7.297 9.414 1 95 83 ASN A C 1
ATOM 652 O O . ASN A 1 83 ? 17.312 -6.695 10.078 1 95 83 ASN A O 1
ATOM 656 N N . ILE A 1 84 ? 15.758 -6.797 8.484 1 94.19 84 ILE A N 1
ATOM 657 C CA . ILE A 1 84 ? 16.047 -5.43 8.062 1 94.19 84 ILE A CA 1
ATOM 658 C C . ILE A 1 84 ? 15.602 -4.449 9.141 1 94.19 84 ILE A C 1
ATOM 660 O O . ILE A 1 84 ? 16.234 -3.41 9.344 1 94.19 84 ILE A O 1
ATOM 664 N N . TYR A 1 85 ? 14.438 -4.734 9.906 1 87.31 85 TYR A N 1
ATOM 665 C CA . TYR A 1 85 ? 13.977 -3.879 10.992 1 87.31 85 TYR A CA 1
ATOM 666 C C . TYR A 1 85 ? 14.297 -4.496 12.352 1 87.31 85 TYR A C 1
ATOM 668 O O . TYR A 1 85 ? 13.734 -4.098 13.367 1 87.31 85 TYR A O 1
ATOM 676 N N . SER A 1 86 ? 15.352 -5.043 12.578 1 74.56 86 SER A N 1
ATOM 677 C CA . SER A 1 86 ? 15.742 -5.754 13.789 1 74.56 86 SER A CA 1
ATOM 678 C C . SER A 1 86 ? 14.969 -5.258 15 1 74.56 86 SER A C 1
ATOM 680 O O . SER A 1 86 ? 15.094 -4.094 15.391 1 74.56 86 SER A O 1
ATOM 682 N N . GLY A 1 87 ? 14.078 -6.16 15.578 1 64.5 87 GLY A N 1
ATOM 683 C CA . GLY A 1 87 ? 13.453 -5.871 16.859 1 64.5 87 GLY A CA 1
ATOM 684 C C . GLY A 1 87 ? 12.203 -5.027 16.734 1 64.5 87 GLY A C 1
ATOM 685 O O . GLY A 1 87 ? 11.633 -4.602 17.75 1 64.5 87 GLY A O 1
ATOM 686 N N . LYS A 1 88 ? 12.086 -4.637 15.664 1 62.5 88 LYS A N 1
ATOM 687 C CA . LYS A 1 88 ? 11.039 -3.629 15.531 1 62.5 88 LYS A CA 1
ATOM 688 C C . LYS A 1 88 ? 9.766 -4.23 14.945 1 62.5 88 LYS A C 1
ATOM 690 O O . LYS A 1 88 ? 9.812 -5.25 14.258 1 62.5 88 LYS A O 1
ATOM 695 N N . PRO A 1 89 ? 8.766 -3.531 15.156 1 74.31 89 PRO A N 1
ATOM 696 C CA . PRO A 1 89 ? 7.398 -3.834 14.719 1 74.31 89 PRO A CA 1
ATOM 697 C C . PRO A 1 89 ? 7.297 -4.078 13.219 1 74.31 89 PRO A C 1
ATOM 699 O O . PRO A 1 89 ? 8.234 -3.771 12.477 1 74.31 89 PRO A O 1
ATOM 702 N N . ASP A 1 90 ? 6.234 -4.73 12.844 1 88.75 90 ASP A N 1
ATOM 703 C CA . ASP A 1 90 ? 5.973 -5.273 11.516 1 88.75 90 ASP A CA 1
ATOM 704 C C . ASP A 1 90 ? 5.672 -4.152 10.516 1 88.75 90 ASP A C 1
ATOM 706 O O . ASP A 1 90 ? 4.75 -4.273 9.703 1 88.75 90 ASP A O 1
ATOM 710 N N . ILE A 1 91 ? 6.434 -3.033 10.562 1 94.38 91 ILE A N 1
ATOM 711 C CA . ILE A 1 91 ? 6.27 -1.942 9.609 1 94.38 91 ILE A CA 1
ATOM 712 C C . ILE A 1 91 ? 6.547 -2.449 8.195 1 94.38 91 ILE A C 1
ATOM 714 O O . ILE A 1 91 ? 6.035 -1.893 7.219 1 94.38 91 ILE A O 1
ATOM 718 N N . TRP A 1 92 ? 7.371 -3.594 8.148 1 96.88 92 TRP A N 1
ATOM 719 C CA . TRP A 1 92 ? 7.699 -4.207 6.867 1 96.88 92 TRP A CA 1
ATOM 720 C C . TRP A 1 92 ? 6.438 -4.684 6.152 1 96.88 92 TRP A C 1
ATOM 722 O O . TRP A 1 92 ? 6.402 -4.754 4.918 1 96.88 92 TRP A O 1
ATOM 732 N N . ALA A 1 93 ? 5.352 -4.973 6.875 1 97.19 93 ALA A N 1
ATOM 733 C CA . ALA A 1 93 ? 4.098 -5.387 6.25 1 97.19 93 ALA A CA 1
ATOM 734 C C . ALA A 1 93 ? 3.477 -4.242 5.457 1 97.19 93 ALA A C 1
ATOM 736 O O . ALA A 1 93 ? 2.912 -4.461 4.383 1 97.19 93 ALA A O 1
ATOM 737 N N . GLN A 1 94 ? 3.561 -3.043 6.004 1 98.31 94 GLN A N 1
ATOM 738 C CA . GLN A 1 94 ? 3.033 -1.87 5.312 1 98.31 94 GLN A CA 1
ATOM 739 C C . GLN A 1 94 ? 3.895 -1.506 4.109 1 98.31 94 GLN A C 1
ATOM 741 O O . GLN A 1 94 ? 3.373 -1.135 3.055 1 98.31 94 GLN A O 1
ATOM 746 N N . ASP A 1 95 ? 5.238 -1.621 4.27 1 98.56 95 ASP A N 1
ATOM 747 C CA . ASP A 1 95 ? 6.133 -1.404 3.141 1 98.56 95 ASP A CA 1
ATOM 748 C C . ASP A 1 95 ? 5.805 -2.352 1.988 1 98.56 95 ASP A C 1
ATOM 750 O O . ASP A 1 95 ? 5.727 -1.928 0.833 1 98.56 95 ASP A O 1
ATOM 754 N N . CYS A 1 96 ? 5.621 -3.6 2.322 1 98.81 96 CYS A N 1
ATOM 755 C CA . CYS A 1 96 ? 5.309 -4.609 1.317 1 98.81 96 CYS A CA 1
ATOM 756 C C . CYS A 1 96 ? 3.926 -4.379 0.722 1 98.81 96 CYS A C 1
ATOM 758 O O . CYS A 1 96 ? 3.699 -4.652 -0.458 1 98.81 96 CYS A O 1
ATOM 760 N N . ALA A 1 97 ? 3.006 -3.857 1.541 1 98.88 97 ALA A N 1
ATOM 761 C CA . ALA A 1 97 ? 1.676 -3.525 1.036 1 98.88 97 ALA A CA 1
ATOM 762 C C . ALA A 1 97 ? 1.747 -2.408 -0.002 1 98.88 97 ALA A C 1
ATOM 764 O O . ALA A 1 97 ? 1.059 -2.457 -1.024 1 98.88 97 ALA A O 1
ATOM 765 N N . ALA A 1 98 ? 2.525 -1.4 0.236 1 98.94 98 ALA A N 1
ATOM 766 C CA . ALA A 1 98 ? 2.727 -0.334 -0.742 1 98.94 98 ALA A CA 1
ATOM 767 C C . ALA A 1 98 ? 3.303 -0.885 -2.043 1 98.94 98 ALA A C 1
ATOM 769 O O . ALA A 1 98 ? 2.855 -0.517 -3.133 1 98.94 98 ALA A O 1
ATOM 770 N N . ALA A 1 99 ? 4.305 -1.777 -1.905 1 98.94 99 ALA A N 1
ATOM 771 C CA . ALA A 1 99 ? 4.898 -2.416 -3.076 1 98.94 99 ALA A CA 1
ATOM 772 C C . ALA A 1 99 ? 3.865 -3.246 -3.832 1 98.94 99 ALA A C 1
ATOM 774 O O . ALA A 1 99 ? 3.82 -3.223 -5.062 1 98.94 99 ALA A O 1
ATOM 775 N N . THR A 1 100 ? 3.059 -3.984 -3.084 1 98.94 100 THR A N 1
ATOM 776 C CA . THR A 1 100 ? 1.993 -4.789 -3.674 1 98.94 100 THR A CA 1
ATOM 777 C C . THR A 1 100 ? 1.024 -3.91 -4.461 1 98.94 100 THR A C 1
ATOM 779 O O . THR A 1 100 ? 0.653 -4.242 -5.586 1 98.94 100 THR A O 1
ATOM 782 N N . GLN A 1 101 ? 0.647 -2.793 -3.871 1 99 101 GLN A N 1
ATOM 783 C CA . GLN A 1 101 ? -0.283 -1.892 -4.543 1 99 101 GLN A CA 1
ATOM 784 C C . GLN A 1 101 ? 0.323 -1.332 -5.828 1 99 101 GLN A C 1
ATOM 786 O O . GLN A 1 101 ? -0.374 -1.173 -6.832 1 99 101 GLN A O 1
ATOM 791 N N . ASN A 1 102 ? 1.624 -1.008 -5.805 1 98.94 102 ASN A N 1
ATOM 792 C CA . ASN A 1 102 ? 2.303 -0.593 -7.027 1 98.94 102 ASN A CA 1
ATOM 793 C C . ASN A 1 102 ? 2.207 -1.663 -8.109 1 98.94 102 ASN A C 1
ATOM 795 O O . ASN A 1 102 ? 1.964 -1.35 -9.281 1 98.94 102 ASN A O 1
ATOM 799 N N . ILE A 1 103 ? 2.414 -2.92 -7.734 1 99 103 ILE A N 1
ATOM 800 C CA . ILE A 1 103 ? 2.332 -4.012 -8.703 1 99 103 ILE A CA 1
ATOM 801 C C . ILE A 1 103 ? 0.926 -4.074 -9.289 1 99 103 ILE A C 1
ATOM 803 O O . ILE A 1 103 ? 0.762 -4.215 -10.508 1 99 103 ILE A O 1
ATOM 807 N N . LEU A 1 104 ? -0.079 -3.982 -8.445 1 99 104 LEU A N 1
ATOM 808 C CA . LEU A 1 104 ? -1.463 -4.07 -8.898 1 99 104 LEU A CA 1
ATOM 809 C C . LEU A 1 104 ? -1.787 -2.955 -9.883 1 99 104 LEU A C 1
ATOM 811 O O . LEU A 1 104 ? -2.412 -3.197 -10.922 1 99 104 LEU A O 1
ATOM 815 N N . LEU A 1 105 ? -1.382 -1.756 -9.602 1 98.94 105 LEU A N 1
ATOM 816 C CA . LEU A 1 105 ? -1.629 -0.626 -10.492 1 98.94 105 LEU A CA 1
ATOM 817 C C . LEU A 1 105 ? -0.854 -0.78 -11.797 1 98.94 105 LEU A C 1
ATOM 819 O O . LEU A 1 105 ? -1.394 -0.531 -12.875 1 98.94 105 LEU A O 1
ATOM 823 N N . ALA A 1 106 ? 0.392 -1.177 -11.68 1 98.94 106 ALA A N 1
ATOM 824 C CA . ALA A 1 106 ? 1.21 -1.396 -12.875 1 98.94 106 ALA A CA 1
ATOM 825 C C . ALA A 1 106 ? 0.611 -2.486 -13.758 1 98.94 106 ALA A C 1
ATOM 827 O O . ALA A 1 106 ? 0.595 -2.361 -14.984 1 98.94 106 ALA A O 1
ATOM 828 N N . ALA A 1 107 ? 0.169 -3.576 -13.148 1 98.94 107 ALA A N 1
ATOM 829 C CA . ALA A 1 107 ? -0.468 -4.652 -13.906 1 98.94 107 ALA A CA 1
ATOM 830 C C . ALA A 1 107 ? -1.667 -4.137 -14.695 1 98.94 107 ALA A C 1
ATOM 832 O O . ALA A 1 107 ? -1.79 -4.402 -15.891 1 98.94 107 ALA A O 1
ATOM 833 N N . HIS A 1 108 ? -2.51 -3.389 -14.047 1 98.88 108 HIS A N 1
ATOM 834 C CA . HIS A 1 108 ? -3.674 -2.828 -14.727 1 98.88 108 HIS A CA 1
ATOM 835 C C . HIS A 1 108 ? -3.254 -1.915 -15.875 1 98.88 108 HIS A C 1
ATOM 837 O O . HIS A 1 108 ? -3.84 -1.966 -16.953 1 98.88 108 HIS A O 1
ATOM 843 N N . ASP A 1 109 ? -2.289 -1.095 -15.625 1 98.81 109 ASP A N 1
ATOM 844 C CA . ASP A 1 109 ? -1.77 -0.178 -16.641 1 98.81 109 ASP A CA 1
ATOM 845 C C . ASP A 1 109 ? -1.266 -0.939 -17.859 1 98.81 109 ASP A C 1
ATOM 847 O O . ASP A 1 109 ? -1.354 -0.444 -18.984 1 98.81 109 ASP A O 1
ATOM 851 N N . LYS A 1 110 ? -0.774 -2.127 -17.672 1 98.62 110 LYS A N 1
ATOM 852 C CA . LYS A 1 110 ? -0.173 -2.926 -18.734 1 98.62 110 LYS A CA 1
ATOM 853 C C . LYS A 1 110 ? -1.208 -3.834 -19.391 1 98.62 110 LYS A C 1
ATOM 855 O O . LYS A 1 110 ? -0.861 -4.688 -20.203 1 98.62 110 LYS A O 1
ATOM 860 N N . GLY A 1 111 ? -2.463 -3.666 -18.969 1 98.5 111 GLY A N 1
ATOM 861 C CA . GLY A 1 111 ? -3.535 -4.445 -19.578 1 98.5 111 GLY A CA 1
ATOM 862 C C . GLY A 1 111 ? -3.689 -5.82 -18.969 1 98.5 111 GLY A C 1
ATOM 863 O O . GLY A 1 111 ? -4.336 -6.699 -19.547 1 98.5 111 GLY A O 1
ATOM 864 N N . LEU A 1 112 ? -3.043 -6.062 -17.844 1 98.94 112 LEU A N 1
ATOM 865 C CA . LEU A 1 112 ? -3.137 -7.332 -17.125 1 98.94 112 LEU A CA 1
ATOM 866 C C . LEU A 1 112 ? -4.223 -7.273 -16.062 1 98.94 112 LEU A C 1
ATOM 868 O O . LEU A 1 112 ? -4.664 -6.191 -15.68 1 98.94 112 LEU A O 1
ATOM 872 N N . GLY A 1 113 ? -4.77 -8.461 -15.672 1 98.88 113 GLY A N 1
ATOM 873 C CA . GLY A 1 113 ? -5.527 -8.664 -14.445 1 98.88 113 GLY A CA 1
ATOM 874 C C . GLY A 1 113 ? -4.684 -9.172 -13.297 1 98.88 113 GLY A C 1
ATOM 875 O O . GLY A 1 113 ? -3.684 -9.867 -13.508 1 98.88 113 GLY A O 1
ATOM 876 N N . ALA A 1 114 ? -5.07 -8.883 -12.133 1 98.94 114 ALA A N 1
ATOM 877 C CA . ALA A 1 114 ? -4.34 -9.312 -10.938 1 98.94 114 ALA A CA 1
ATOM 878 C C . ALA A 1 114 ? -5.227 -9.242 -9.695 1 98.94 114 ALA A C 1
ATOM 880 O O . ALA A 1 114 ? -6.195 -8.484 -9.664 1 98.94 114 ALA A O 1
ATOM 881 N N . VAL A 1 115 ? -4.887 -10.008 -8.711 1 98.94 115 VAL A N 1
ATOM 882 C CA . VAL A 1 115 ? -5.578 -9.906 -7.434 1 98.94 115 VAL A CA 1
ATOM 883 C C . VAL A 1 115 ? -4.594 -10.148 -6.289 1 98.94 115 VAL A C 1
ATOM 885 O O . VAL A 1 115 ? -3.678 -10.961 -6.414 1 98.94 115 VAL A O 1
ATOM 888 N N . TRP A 1 116 ? -4.762 -9.336 -5.238 1 98.88 116 TRP A N 1
ATOM 889 C CA . TRP A 1 116 ? -4.039 -9.445 -3.977 1 98.88 116 TRP A CA 1
ATOM 890 C C . TRP A 1 116 ? -4.586 -10.602 -3.139 1 98.88 116 TRP A C 1
ATOM 892 O O . TRP A 1 116 ? -5.727 -10.547 -2.67 1 98.88 116 TRP A O 1
ATOM 902 N N . ILE A 1 117 ? -3.811 -11.633 -2.943 1 98.81 117 ILE A N 1
ATOM 903 C CA . ILE A 1 117 ? -4.094 -12.719 -2.008 1 98.81 117 ILE A CA 1
ATOM 904 C C . ILE A 1 117 ? -3.352 -12.477 -0.697 1 98.81 117 ILE A C 1
ATOM 906 O O . ILE A 1 117 ? -2.123 -12.562 -0.646 1 98.81 117 ILE A O 1
ATOM 910 N N . GLY A 1 118 ? -4.137 -12.164 0.341 1 97.94 118 GLY A N 1
ATOM 911 C CA . GLY A 1 118 ? -3.545 -11.859 1.634 1 97.94 118 GLY A CA 1
ATOM 912 C C . GLY A 1 118 ? -2.979 -13.078 2.334 1 97.94 118 GLY A C 1
ATOM 913 O O . GLY A 1 118 ? -3.646 -14.109 2.43 1 97.94 118 GLY A O 1
ATOM 914 N N . ILE A 1 119 ? -1.747 -12.992 2.838 1 98.12 119 ILE A N 1
ATOM 915 C CA . ILE A 1 119 ? -1.084 -14.086 3.543 1 98.12 119 ILE A CA 1
ATOM 916 C C . ILE A 1 119 ? -0.825 -13.68 4.992 1 98.12 119 ILE A C 1
ATOM 918 O O . ILE A 1 119 ? -1.442 -14.219 5.914 1 98.12 119 ILE A O 1
ATOM 922 N N . TYR A 1 120 ? 0.05 -12.711 5.18 1 96.69 120 TYR A N 1
ATOM 923 C CA . TYR A 1 120 ? 0.322 -12.141 6.488 1 96.69 120 TYR A CA 1
ATOM 924 C C . TYR A 1 120 ? -0.757 -11.133 6.879 1 96.69 120 TYR A C 1
ATOM 926 O O . TYR A 1 120 ? -1.291 -10.422 6.027 1 96.69 120 TYR A O 1
ATOM 934 N N . PRO A 1 121 ? -1.266 -11.07 8.133 1 95.44 121 PRO A N 1
ATOM 935 C CA . PRO A 1 121 ? -0.694 -11.664 9.352 1 95.44 121 PRO A CA 1
ATOM 936 C C . PRO A 1 121 ? -1.458 -12.906 9.812 1 95.44 121 PRO A C 1
ATOM 938 O O . PRO A 1 121 ? -1.426 -13.242 11 1 95.44 121 PRO A O 1
ATOM 941 N N . MET A 1 122 ? -2.211 -13.562 8.883 1 94.25 122 MET A N 1
ATOM 942 C CA . MET A 1 122 ? -2.867 -14.805 9.289 1 94.25 122 MET A CA 1
ATOM 943 C C . MET A 1 122 ? -1.841 -15.875 9.625 1 94.25 122 MET A C 1
ATOM 945 O O . MET A 1 122 ? -1.233 -16.469 8.734 1 94.25 122 MET A O 1
ATOM 949 N N . GLU A 1 123 ? -1.736 -16.219 10.875 1 94.5 123 GLU A N 1
ATOM 950 C CA . GLU A 1 123 ? -0.593 -16.969 11.391 1 94.5 123 GLU A CA 1
ATOM 951 C C . GLU A 1 123 ? -0.443 -18.297 10.672 1 94.5 123 GLU A C 1
ATOM 953 O O . GLU A 1 123 ? 0.604 -18.578 10.078 1 94.5 123 GLU A O 1
ATOM 958 N N . GLN A 1 124 ? -1.458 -19.156 10.703 1 96.31 124 GLN A N 1
ATOM 959 C CA . GLN A 1 124 ? -1.356 -20.484 10.109 1 96.31 124 GLN A CA 1
ATOM 960 C C . GLN A 1 124 ? -1.145 -20.406 8.602 1 96.31 124 GLN A C 1
ATOM 962 O O . GLN A 1 124 ? -0.307 -21.109 8.047 1 96.31 124 GLN A O 1
ATOM 967 N N . ARG A 1 125 ? -1.851 -19.531 7.938 1 96.94 125 ARG A N 1
ATOM 968 C CA . ARG A 1 125 ? -1.705 -19.328 6.5 1 96.94 125 ARG A CA 1
ATOM 969 C C . ARG A 1 125 ? -0.291 -18.875 6.152 1 96.94 125 ARG A C 1
ATOM 971 O O . ARG A 1 125 ? 0.305 -19.359 5.195 1 96.94 125 ARG A O 1
ATOM 978 N N . THR A 1 126 ? 0.209 -17.953 6.992 1 97.94 126 THR A N 1
ATOM 979 C CA . THR A 1 126 ? 1.556 -17.438 6.77 1 97.94 126 THR A CA 1
ATOM 980 C C . THR A 1 126 ? 2.586 -18.562 6.879 1 97.94 126 THR A C 1
ATOM 982 O O . THR A 1 126 ? 3.449 -18.703 6.012 1 97.94 126 THR A O 1
ATOM 985 N N . LYS A 1 127 ? 2.473 -19.359 7.863 1 98.31 127 LYS A N 1
ATOM 986 C CA . LYS A 1 127 ? 3.404 -20.469 8.086 1 98.31 127 LYS A CA 1
ATOM 987 C C . LYS A 1 127 ? 3.299 -21.5 6.973 1 98.31 127 LYS A C 1
ATOM 989 O O . LYS A 1 127 ? 4.312 -22.016 6.488 1 98.31 127 LYS A O 1
ATOM 994 N N . ASP A 1 128 ? 2.098 -21.828 6.59 1 98.56 128 ASP A N 1
ATOM 995 C CA . ASP A 1 128 ? 1.875 -22.844 5.551 1 98.56 128 ASP A CA 1
ATOM 996 C C . ASP A 1 128 ? 2.471 -22.391 4.219 1 98.56 128 ASP A C 1
ATOM 998 O O . ASP A 1 128 ? 3.156 -23.172 3.551 1 98.56 128 ASP A O 1
ATOM 1002 N N . VAL A 1 129 ? 2.223 -21.125 3.869 1 98.5 129 VAL A N 1
ATOM 1003 C CA . VAL A 1 129 ? 2.727 -20.609 2.6 1 98.5 129 VAL A CA 1
ATOM 1004 C C . VAL A 1 129 ? 4.246 -20.5 2.658 1 98.5 129 VAL A C 1
ATOM 1006 O O . VAL A 1 129 ? 4.938 -20.797 1.684 1 98.5 129 VAL A O 1
ATOM 1009 N N . GLN A 1 130 ? 4.734 -20.047 3.766 1 98.56 130 GLN A N 1
ATOM 1010 C CA . GLN A 1 130 ? 6.18 -19.984 3.951 1 98.56 130 GLN A CA 1
ATOM 1011 C C . GLN A 1 130 ? 6.824 -21.344 3.732 1 98.56 130 GLN A C 1
ATOM 1013 O O . GLN A 1 130 ? 7.875 -21.453 3.092 1 98.56 130 GLN A O 1
ATOM 1018 N N . SER A 1 131 ? 6.227 -22.375 4.242 1 98.31 131 SER A N 1
ATOM 1019 C CA . SER A 1 131 ? 6.723 -23.734 4.109 1 98.31 131 SER A CA 1
ATOM 1020 C C . SER A 1 131 ? 6.656 -24.219 2.662 1 98.31 131 SER A C 1
ATOM 1022 O O . SER A 1 131 ? 7.629 -24.766 2.137 1 98.31 131 SER A O 1
ATOM 1024 N N . VAL A 1 132 ? 5.535 -23.984 2.006 1 98.12 132 VAL A N 1
ATOM 1025 C CA . VAL A 1 132 ? 5.32 -24.422 0.629 1 98.12 132 VAL A CA 1
ATOM 1026 C C . VAL A 1 132 ? 6.359 -23.781 -0.285 1 98.12 132 VAL A C 1
ATOM 1028 O O . VAL A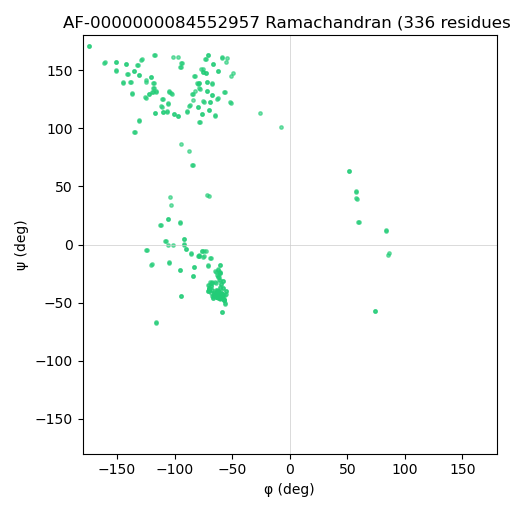 1 132 ? 6.891 -24.422 -1.188 1 98.12 132 VAL A O 1
ATOM 1031 N N . LEU A 1 133 ? 6.691 -22.5 0.02 1 98.31 133 LEU A N 1
ATOM 1032 C CA . LEU A 1 133 ? 7.609 -21.75 -0.829 1 98.31 133 LEU A CA 1
ATOM 1033 C C . LEU A 1 133 ? 9.055 -21.938 -0.37 1 98.31 133 LEU A C 1
ATOM 1035 O O . LEU A 1 133 ? 9.977 -21.375 -0.963 1 98.31 133 LEU A O 1
ATOM 1039 N N . GLU A 1 134 ? 9.219 -22.656 0.723 1 98.12 134 GLU A N 1
ATOM 1040 C CA . GLU A 1 134 ? 10.531 -22.969 1.275 1 98.12 134 GLU A CA 1
ATOM 1041 C C . GLU A 1 134 ? 11.32 -21.688 1.577 1 98.12 134 GLU A C 1
ATOM 1043 O O . GLU A 1 134 ? 12.484 -21.578 1.193 1 98.12 134 GLU A O 1
ATOM 1048 N N . LEU A 1 135 ? 10.672 -20.797 2.166 1 98.62 135 LEU A N 1
ATOM 1049 C CA . LEU A 1 135 ? 11.32 -19.547 2.551 1 98.62 135 LEU A CA 1
ATOM 1050 C C . LEU A 1 135 ? 12.078 -19.719 3.861 1 98.62 135 LEU A C 1
ATOM 1052 O O . LEU A 1 135 ? 11.617 -20.406 4.773 1 98.62 135 LEU A O 1
ATOM 1056 N N . PRO A 1 136 ? 13.227 -19.016 3.953 1 97.88 136 PRO A N 1
ATOM 1057 C CA . PRO A 1 136 ? 13.891 -18.969 5.258 1 97.88 136 PRO A CA 1
ATOM 1058 C C . PRO A 1 136 ? 13.008 -18.375 6.348 1 97.88 136 PRO A C 1
ATOM 1060 O O . PRO A 1 136 ? 12.07 -17.625 6.047 1 97.88 136 PRO A O 1
ATOM 1063 N N . GLU A 1 137 ? 13.336 -18.625 7.578 1 95.94 137 GLU A N 1
ATOM 1064 C CA . GLU A 1 137 ? 12.531 -18.203 8.727 1 95.94 137 GLU A CA 1
ATOM 1065 C C . GLU A 1 137 ? 12.367 -16.688 8.766 1 95.94 137 GLU A C 1
ATOM 1067 O O . GLU A 1 137 ? 11.305 -16.188 9.141 1 95.94 137 GLU A O 1
ATOM 1072 N N . GLU A 1 138 ? 13.367 -16 8.344 1 96.25 138 GLU A N 1
ATOM 1073 C CA . GLU A 1 138 ? 13.359 -14.547 8.469 1 96.25 138 GLU A CA 1
ATOM 1074 C C . GLU A 1 138 ? 12.648 -13.891 7.285 1 96.25 138 GLU A C 1
ATOM 1076 O O . GLU A 1 138 ? 12.43 -12.68 7.277 1 96.25 138 GLU A O 1
ATOM 1081 N N . ILE A 1 139 ? 12.289 -14.695 6.273 1 98 139 ILE A N 1
ATOM 1082 C CA . ILE A 1 139 ? 11.578 -14.195 5.105 1 98 139 ILE A CA 1
ATOM 1083 C C . ILE A 1 139 ? 10.094 -14.523 5.23 1 98 139 ILE A C 1
ATOM 1085 O O . ILE A 1 139 ? 9.695 -15.688 5.156 1 98 139 ILE A O 1
ATOM 1089 N N . ILE A 1 140 ? 9.266 -13.516 5.398 1 97.94 140 ILE A N 1
ATOM 1090 C CA . ILE A 1 140 ? 7.84 -13.695 5.637 1 97.94 140 ILE A CA 1
ATOM 1091 C C . ILE A 1 140 ? 7.055 -13.328 4.379 1 97.94 140 ILE A C 1
ATOM 1093 O O . ILE A 1 140 ? 7.18 -12.211 3.865 1 97.94 140 ILE A O 1
ATOM 1097 N N . PRO A 1 141 ? 6.281 -14.258 3.828 1 98.75 141 PRO A N 1
ATOM 1098 C CA . PRO A 1 141 ? 5.387 -13.867 2.734 1 98.75 141 PRO A CA 1
ATOM 1099 C C . PRO A 1 141 ? 4.246 -12.961 3.199 1 98.75 141 PRO A C 1
ATOM 1101 O O . PRO A 1 141 ? 3.484 -13.336 4.094 1 98.75 141 PRO A O 1
ATOM 1104 N N . VAL A 1 142 ? 4.125 -11.859 2.67 1 98.56 142 VAL A N 1
ATOM 1105 C CA . VAL A 1 142 ? 3.113 -10.883 3.064 1 98.56 142 VAL A CA 1
ATOM 1106 C C . VAL A 1 142 ? 1.882 -11.031 2.174 1 98.56 142 VAL A C 1
ATOM 1108 O O . VAL A 1 142 ? 0.751 -11.047 2.666 1 98.56 142 VAL A O 1
ATOM 1111 N N . SER A 1 143 ? 2.098 -11.172 0.881 1 98.81 143 SER A N 1
ATOM 1112 C CA . SER A 1 143 ? 1.025 -11.352 -0.092 1 98.81 143 SER A CA 1
ATOM 1113 C C . SER A 1 143 ? 1.498 -12.164 -1.292 1 98.81 143 SER A C 1
ATOM 1115 O O . SER A 1 143 ? 2.701 -12.305 -1.521 1 98.81 143 SER A O 1
ATOM 1117 N N . ILE A 1 144 ? 0.608 -12.758 -1.964 1 98.94 144 ILE A N 1
ATOM 1118 C CA . ILE A 1 144 ? 0.818 -13.305 -3.301 1 98.94 144 ILE A CA 1
ATOM 1119 C C . ILE A 1 144 ? -0.113 -12.609 -4.293 1 98.94 144 ILE A C 1
ATOM 1121 O O . ILE A 1 144 ? -1.294 -12.398 -4.004 1 98.94 144 ILE A O 1
ATOM 1125 N N . ILE A 1 145 ? 0.425 -12.234 -5.402 1 98.94 145 ILE A N 1
ATOM 1126 C CA . ILE A 1 145 ? -0.367 -11.594 -6.445 1 98.94 145 ILE A CA 1
ATOM 1127 C C . ILE A 1 145 ? -0.511 -12.531 -7.641 1 98.94 145 ILE A C 1
ATOM 1129 O O . ILE A 1 145 ? 0.482 -12.891 -8.281 1 98.94 145 ILE A O 1
ATOM 1133 N N . SER A 1 146 ? -1.695 -12.969 -7.902 1 98.94 146 SER A N 1
ATOM 1134 C CA . SER A 1 146 ? -1.974 -13.703 -9.133 1 98.94 146 SER A CA 1
ATOM 1135 C C . SER A 1 146 ? -2.098 -12.758 -10.328 1 98.94 146 SER A C 1
ATOM 1137 O O . SER A 1 146 ? -2.748 -11.719 -10.234 1 98.94 146 SER A O 1
ATOM 1139 N N . ILE A 1 147 ? -1.466 -13.078 -11.445 1 98.94 147 ILE A N 1
ATOM 1140 C CA . ILE A 1 147 ? -1.404 -12.156 -12.57 1 98.94 147 ILE A CA 1
ATOM 1141 C C . ILE A 1 147 ? -1.624 -12.914 -13.875 1 98.94 147 ILE A C 1
ATOM 1143 O O . ILE A 1 147 ? -1.063 -13.992 -14.078 1 98.94 147 ILE A O 1
ATOM 1147 N N . GLY A 1 148 ? -2.336 -12.367 -14.75 1 98.94 148 GLY A N 1
ATOM 1148 C CA . GLY A 1 148 ? -2.568 -12.852 -16.109 1 98.94 148 GLY A CA 1
ATOM 1149 C C . GLY A 1 148 ? -3.379 -11.891 -16.953 1 98.94 148 GLY A C 1
ATOM 1150 O O . GLY A 1 148 ? -3.838 -10.859 -16.469 1 98.94 148 GLY A O 1
ATOM 1151 N N . TYR A 1 149 ? -3.467 -12.188 -18.234 1 98.94 149 TYR A N 1
ATOM 1152 C CA . TYR A 1 149 ? -4.398 -11.43 -19.062 1 98.94 149 TYR A CA 1
ATOM 1153 C C . TYR A 1 149 ? -5.84 -11.719 -18.672 1 98.94 149 TYR A C 1
ATOM 1155 O O . TYR A 1 149 ? -6.23 -12.875 -18.516 1 98.94 149 TYR A O 1
ATOM 1163 N N . PRO A 1 150 ? -6.613 -10.719 -18.438 1 98.88 150 PRO A N 1
ATOM 1164 C CA . PRO A 1 150 ? -7.938 -10.914 -17.844 1 98.88 150 PRO A CA 1
ATOM 1165 C C . PRO A 1 150 ? -8.898 -11.648 -18.781 1 98.88 150 PRO A C 1
ATOM 1167 O O . PRO A 1 150 ? -8.961 -11.352 -19.969 1 98.88 150 PRO A O 1
ATOM 1170 N N . ALA A 1 151 ? -9.68 -12.562 -18.266 1 98.81 151 ALA A N 1
ATOM 1171 C CA . ALA A 1 151 ? -10.758 -13.258 -18.953 1 98.81 151 ALA A CA 1
ATOM 1172 C C . ALA A 1 151 ? -12.117 -12.875 -18.375 1 98.81 151 ALA A C 1
ATOM 1174 O O . ALA A 1 151 ? -13.062 -13.664 -18.406 1 98.81 151 ALA A O 1
ATOM 1175 N N . GLU A 1 152 ? -12.172 -11.781 -17.625 1 98.5 152 GLU A N 1
ATOM 1176 C CA . GLU A 1 152 ? -13.383 -11.148 -17.109 1 98.5 152 GLU A CA 1
ATOM 1177 C C . GLU A 1 152 ? -13.258 -9.625 -17.141 1 98.5 152 GLU A C 1
ATOM 1179 O O . GLU A 1 152 ? -12.156 -9.086 -17.281 1 98.5 152 GLU A O 1
ATOM 1184 N N . LYS A 1 153 ? -14.352 -9.039 -17.188 1 96.75 153 LYS A N 1
ATOM 1185 C CA . LYS A 1 153 ? -14.414 -7.582 -17.156 1 96.75 153 LYS A CA 1
ATOM 1186 C C . LYS A 1 153 ? -15.203 -7.094 -15.938 1 96.75 153 LYS A C 1
ATOM 1188 O O . LYS A 1 153 ? -16.266 -7.633 -15.625 1 96.75 153 LYS A O 1
ATOM 1193 N N . LYS A 1 154 ? -14.609 -6.16 -15.25 1 97.19 154 LYS A N 1
ATOM 1194 C CA . LYS A 1 154 ? -15.281 -5.527 -14.117 1 97.19 154 LYS A CA 1
ATOM 1195 C C . LYS A 1 154 ? -15.328 -4.012 -14.281 1 97.19 154 LYS A C 1
ATOM 1197 O O . LYS A 1 154 ? -14.367 -3.406 -14.758 1 97.19 154 LYS A O 1
ATOM 1202 N N . GLU A 1 155 ? -16.359 -3.418 -13.922 1 95.88 155 GLU A N 1
ATOM 1203 C CA . GLU A 1 155 ? -16.469 -1.964 -13.93 1 95.88 155 GLU A CA 1
ATOM 1204 C C . GLU A 1 155 ? -15.742 -1.346 -12.742 1 95.88 155 GLU A C 1
ATOM 1206 O O . GLU A 1 155 ? -15.586 -1.988 -11.703 1 95.88 155 GLU A O 1
ATOM 1211 N N . PRO A 1 156 ? -15.258 -0.11 -12.93 1 94.56 156 PRO A N 1
ATOM 1212 C CA . PRO A 1 156 ? -14.633 0.553 -11.781 1 94.56 156 PRO A CA 1
ATOM 1213 C C . PRO A 1 156 ? -15.5 0.498 -10.523 1 94.56 156 PRO A C 1
ATOM 1215 O O . PRO A 1 156 ? -16.734 0.517 -10.617 1 94.56 156 PRO A O 1
ATOM 1218 N N . ALA A 1 157 ? -14.68 0.439 -9.477 1 86.5 157 ALA A N 1
ATOM 1219 C CA . ALA A 1 157 ? -15.398 0.432 -8.203 1 86.5 157 ALA A CA 1
ATOM 1220 C C . ALA A 1 157 ? -15.742 1.851 -7.758 1 86.5 157 ALA A C 1
ATOM 1222 O O . ALA A 1 157 ? -14.93 2.77 -7.922 1 86.5 157 ALA A O 1
ATOM 1223 N N . ASN A 1 158 ? -16.891 2.309 -7.473 1 90.12 158 ASN A N 1
ATOM 1224 C CA . ASN A 1 158 ? -17.312 3.564 -6.863 1 90.12 158 ASN A CA 1
ATOM 1225 C C . ASN A 1 158 ? -17.328 3.471 -5.34 1 90.12 158 ASN A C 1
ATOM 1227 O O . ASN A 1 158 ? -18.391 3.439 -4.723 1 90.12 158 ASN A O 1
ATOM 1231 N N . ARG A 1 159 ? -16.062 3.619 -4.812 1 95.19 159 ARG A N 1
ATOM 1232 C CA . ARG A 1 159 ? -15.945 3.299 -3.395 1 95.19 159 ARG A CA 1
ATOM 1233 C C . ARG A 1 159 ? -15.914 4.566 -2.549 1 95.19 159 ARG A C 1
ATOM 1235 O O . ARG A 1 159 ? -15.852 4.5 -1.319 1 95.19 159 ARG A O 1
ATOM 1242 N N . TYR A 1 160 ? -15.977 5.734 -3.189 1 97.88 160 TYR A N 1
ATOM 1243 C CA . TYR A 1 160 ? -15.922 6.949 -2.383 1 97.88 160 TYR A CA 1
ATOM 1244 C C . TYR A 1 160 ? -17.109 7.023 -1.428 1 97.88 160 TYR A C 1
ATOM 1246 O O . TYR A 1 160 ? -18.266 6.926 -1.851 1 97.88 160 TYR A O 1
ATOM 1254 N N . ASN A 1 161 ? -16.859 7.176 -0.229 1 98.38 161 ASN A N 1
ATOM 1255 C CA . ASN A 1 161 ? -17.828 7.305 0.844 1 98.38 161 ASN A CA 1
ATOM 1256 C C . ASN A 1 161 ? -17.531 8.5 1.74 1 98.38 161 ASN A C 1
ATOM 1258 O O . ASN A 1 161 ? -16.641 8.438 2.586 1 98.38 161 ASN A O 1
ATOM 1262 N N . GLU A 1 162 ? -18.297 9.508 1.625 1 97.69 162 GLU A N 1
ATOM 1263 C CA . GLU A 1 162 ? -18.062 10.766 2.332 1 97.69 162 GLU A CA 1
ATOM 1264 C C . GLU A 1 162 ? -18.141 10.57 3.844 1 97.69 162 GLU A C 1
ATOM 1266 O O . GLU A 1 162 ? -17.531 11.328 4.602 1 97.69 162 GLU A O 1
ATOM 1271 N N . SER A 1 163 ? -18.859 9.609 4.301 1 98.06 163 SER A N 1
ATOM 1272 C CA . SER A 1 163 ? -19.031 9.391 5.73 1 98.06 163 SER A CA 1
ATOM 1273 C C . SER A 1 163 ? -17.734 8.914 6.375 1 98.06 163 SER A C 1
ATOM 1275 O O . SER A 1 163 ? -17.594 8.945 7.602 1 98.06 163 SER A O 1
ATOM 1277 N N . LYS A 1 164 ? -16.75 8.547 5.59 1 98.38 164 LYS A N 1
ATOM 1278 C CA . LYS A 1 164 ? -15.453 8.086 6.09 1 98.38 164 LYS A CA 1
ATOM 1279 C C . LYS A 1 164 ? -14.469 9.25 6.215 1 98.38 164 LYS A C 1
ATOM 1281 O O . LYS A 1 164 ? -13.32 9.055 6.613 1 98.38 164 LYS A O 1
ATOM 1286 N N . VAL A 1 165 ? -14.922 10.438 5.855 1 98.69 165 VAL A N 1
ATOM 1287 C CA . VAL A 1 165 ? -14.047 11.602 5.84 1 98.69 165 VAL A CA 1
ATOM 1288 C C . VAL A 1 165 ? -14.438 12.562 6.961 1 98.69 165 VAL A C 1
ATOM 1290 O O . VAL A 1 165 ? -15.602 12.945 7.078 1 98.69 165 VAL A O 1
ATOM 1293 N N . HIS A 1 166 ? -13.523 12.891 7.77 1 97.94 166 HIS A N 1
ATOM 1294 C CA . HIS A 1 166 ? -13.672 13.891 8.82 1 97.94 166 HIS A CA 1
ATOM 1295 C C . HIS A 1 166 ? -12.75 15.078 8.586 1 97.94 166 HIS A C 1
ATOM 1297 O O . HIS A 1 166 ? -11.547 14.906 8.352 1 97.94 166 HIS A O 1
ATOM 1303 N N . PHE A 1 167 ? -13.289 16.234 8.672 1 95.38 167 PHE A N 1
ATOM 1304 C CA . PHE A 1 167 ? -12.492 17.453 8.484 1 95.38 167 PHE A CA 1
ATOM 1305 C C . PHE A 1 167 ? -12.18 18.094 9.82 1 95.38 167 PHE A C 1
ATOM 1307 O O . PHE A 1 167 ? -13.07 18.25 10.664 1 95.38 167 PHE A O 1
ATOM 1314 N N . TYR A 1 168 ? -10.953 18.422 10.094 1 89.62 168 TYR A N 1
ATOM 1315 C CA . TYR A 1 168 ? -10.445 19.172 11.234 1 89.62 168 TYR A CA 1
ATOM 1316 C C . TYR A 1 168 ? -10.469 18.328 12.5 1 89.62 168 TYR A C 1
ATOM 1318 O O . TYR A 1 168 ? -9.422 18.094 13.109 1 89.62 168 TYR A O 1
ATOM 1326 N N . THR A 1 169 ? -11.586 17.891 12.781 1 88.75 169 THR A N 1
ATOM 1327 C CA . THR A 1 169 ? -11.727 17.047 13.969 1 88.75 169 THR A CA 1
ATOM 1328 C C . THR A 1 169 ? -12.461 15.75 13.633 1 88.75 169 THR A C 1
ATOM 1330 O O . THR A 1 169 ? -13.148 15.672 12.609 1 88.75 169 THR A O 1
ATOM 1333 N N . TRP A 1 170 ? -12.297 14.789 14.414 1 91.69 170 TRP A N 1
ATOM 1334 C CA . TRP A 1 170 ? -13.008 13.531 14.234 1 91.69 170 TRP A CA 1
ATOM 1335 C C . TRP A 1 170 ? -14.508 13.711 14.453 1 91.69 170 TRP A C 1
ATOM 1337 O O . TRP A 1 170 ? -14.922 14.5 15.305 1 91.69 170 TRP A O 1
ATOM 1347 N N . MET B 1 1 ? -0.507 12.523 -15.664 1 93.44 1 MET B N 1
ATOM 1348 C CA . MET B 1 1 ? 0.71 11.781 -15.969 1 93.44 1 MET B CA 1
ATOM 1349 C C . MET B 1 1 ? 0.4 10.305 -16.203 1 93.44 1 MET B C 1
ATOM 1351 O O . MET B 1 1 ? -0.59 9.789 -15.68 1 93.44 1 MET B O 1
ATOM 1355 N N . GLU B 1 2 ? 1.306 9.68 -16.938 1 97.88 2 GLU B N 1
ATOM 1356 C CA . GLU B 1 2 ? 1.145 8.25 -17.172 1 97.88 2 GLU B CA 1
ATOM 1357 C C . GLU B 1 2 ? 1.457 7.449 -15.906 1 97.88 2 GLU B C 1
ATOM 1359 O O . GLU B 1 2 ? 2.352 7.812 -15.141 1 97.88 2 GLU B O 1
ATOM 1364 N N . THR B 1 3 ? 0.786 6.332 -15.727 1 98.62 3 THR B N 1
ATOM 1365 C CA . THR B 1 3 ? 0.811 5.539 -14.5 1 98.62 3 THR B CA 1
ATOM 1366 C C . THR B 1 3 ? 2.24 5.148 -14.141 1 98.62 3 THR B C 1
ATOM 1368 O O . THR B 1 3 ? 2.697 5.414 -13.023 1 98.62 3 THR B O 1
ATOM 1371 N N . MET B 1 4 ? 3.008 4.582 -15.102 1 98.44 4 MET B N 1
ATOM 1372 C CA . MET B 1 4 ? 4.348 4.098 -14.789 1 98.44 4 MET B CA 1
ATOM 1373 C C . MET B 1 4 ? 5.289 5.258 -14.484 1 98.44 4 MET B C 1
ATOM 1375 O O . MET B 1 4 ? 6.176 5.137 -13.633 1 98.44 4 MET B O 1
ATOM 1379 N N . ASP B 1 5 ? 5.117 6.34 -15.148 1 98.19 5 ASP B N 1
ATOM 1380 C CA . ASP B 1 5 ? 5.906 7.527 -14.836 1 98.19 5 ASP B CA 1
ATOM 1381 C C . ASP B 1 5 ? 5.66 7.988 -13.398 1 98.19 5 ASP B C 1
ATOM 1383 O O . ASP B 1 5 ? 6.605 8.328 -12.68 1 98.19 5 ASP B O 1
ATOM 1387 N N . THR B 1 6 ? 4.375 8.039 -13.016 1 98.81 6 THR B N 1
ATOM 1388 C CA . THR B 1 6 ? 4.023 8.453 -11.664 1 98.81 6 THR B CA 1
ATOM 1389 C C . THR B 1 6 ? 4.672 7.535 -10.633 1 98.81 6 THR B C 1
ATOM 1391 O O . THR B 1 6 ? 5.238 8.008 -9.641 1 98.81 6 THR B O 1
ATOM 1394 N N . ILE B 1 7 ? 4.625 6.227 -10.859 1 98.81 7 ILE B N 1
ATOM 1395 C CA . ILE B 1 7 ? 5.18 5.238 -9.938 1 98.81 7 ILE B CA 1
ATOM 1396 C C . ILE B 1 7 ? 6.691 5.426 -9.828 1 98.81 7 ILE B C 1
ATOM 1398 O O . ILE B 1 7 ? 7.242 5.414 -8.727 1 98.81 7 ILE B O 1
ATOM 1402 N N . PHE B 1 8 ? 7.395 5.691 -10.867 1 98.5 8 PHE B N 1
ATOM 1403 C CA . PHE B 1 8 ? 8.852 5.73 -10.859 1 98.5 8 PHE B CA 1
ATOM 1404 C C . PHE B 1 8 ? 9.352 7.086 -10.383 1 98.5 8 PHE B C 1
ATOM 1406 O O . PHE B 1 8 ? 10.445 7.184 -9.812 1 98.5 8 PHE B O 1
ATOM 1413 N N . GLN B 1 9 ? 8.555 8.094 -10.586 1 98.31 9 GLN B N 1
ATOM 1414 C CA . GLN B 1 9 ? 9.047 9.438 -10.312 1 98.31 9 GLN B CA 1
ATOM 1415 C C . GLN B 1 9 ? 8.648 9.898 -8.914 1 98.31 9 GLN B C 1
ATOM 1417 O O . GLN B 1 9 ? 9.211 10.859 -8.383 1 98.31 9 GLN B O 1
ATOM 1422 N N . ARG B 1 10 ? 7.602 9.297 -8.32 1 98.62 10 ARG B N 1
ATOM 1423 C CA . ARG B 1 10 ? 7.168 9.719 -6.992 1 98.62 10 ARG B CA 1
ATOM 1424 C C . ARG B 1 10 ? 8.312 9.625 -5.984 1 98.62 10 ARG B C 1
ATOM 1426 O O . ARG B 1 10 ? 9.008 8.609 -5.926 1 98.62 10 ARG B O 1
ATOM 1433 N N . ARG B 1 11 ? 8.539 10.648 -5.215 1 98.69 11 ARG B N 1
ATOM 1434 C CA . ARG B 1 11 ? 9.5 10.758 -4.121 1 98.69 11 ARG B CA 1
ATOM 1435 C C . ARG B 1 11 ? 8.844 11.352 -2.879 1 98.69 11 ARG B C 1
ATOM 1437 O O . ARG B 1 11 ? 7.879 12.109 -2.982 1 98.69 11 ARG B O 1
ATOM 1444 N N . SER B 1 12 ? 9.453 10.984 -1.761 1 98.81 12 SER B N 1
ATOM 1445 C CA . SER B 1 12 ? 9.031 11.672 -0.544 1 98.81 12 SER B CA 1
ATOM 1446 C C . SER B 1 12 ? 9.5 13.125 -0.543 1 98.81 12 SER B C 1
ATOM 1448 O O . SER B 1 12 ? 10.703 13.398 -0.587 1 98.81 12 SER B O 1
ATOM 1450 N N . ILE B 1 13 ? 8.547 14.023 -0.558 1 98.88 13 ILE B N 1
ATOM 1451 C CA . ILE B 1 13 ? 8.805 15.461 -0.514 1 98.88 13 ILE B CA 1
ATOM 1452 C C . ILE B 1 13 ? 8.469 16 0.875 1 98.88 13 ILE B C 1
ATOM 1454 O O . ILE B 1 13 ? 7.398 15.719 1.417 1 98.88 13 ILE B O 1
ATOM 1458 N N . ARG B 1 14 ? 9.352 16.766 1.452 1 98.75 14 ARG B N 1
ATOM 1459 C CA . ARG B 1 14 ? 9.211 17.141 2.855 1 98.75 14 ARG B CA 1
ATOM 1460 C C . ARG B 1 14 ? 9.234 18.656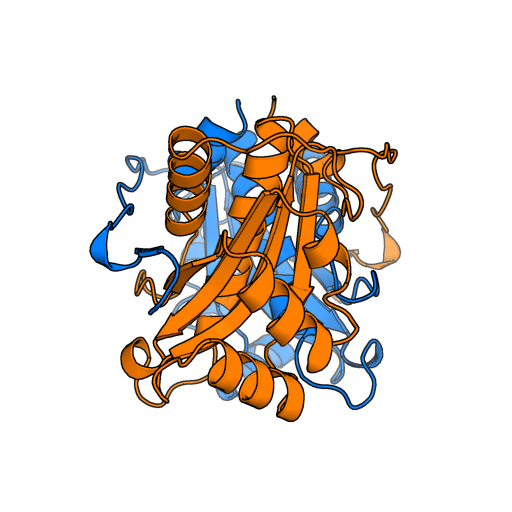 3.021 1 98.75 14 ARG B C 1
ATOM 1462 O O . ARG B 1 14 ? 9.117 19.172 4.137 1 98.75 14 ARG B O 1
ATOM 1469 N N . LYS B 1 15 ? 9.453 19.391 1.979 1 98.81 15 LYS B N 1
ATOM 1470 C CA . LYS B 1 15 ? 9.414 20.859 1.945 1 98.81 15 LYS B CA 1
ATOM 1471 C C . LYS B 1 15 ? 8.336 21.359 0.985 1 98.81 15 LYS B C 1
ATOM 1473 O O . LYS B 1 15 ? 8.227 20.859 -0.14 1 98.81 15 LYS B O 1
ATOM 1478 N N . TYR B 1 16 ? 7.609 22.391 1.377 1 98.81 16 TYR B N 1
ATOM 1479 C CA . TYR B 1 16 ? 6.438 22.797 0.605 1 98.81 16 TYR B CA 1
ATOM 1480 C C . TYR B 1 16 ? 6.406 24.312 0.419 1 98.81 16 TYR B C 1
ATOM 1482 O O . TYR B 1 16 ? 6.906 25.062 1.265 1 98.81 16 TYR B O 1
ATOM 1490 N N . GLU B 1 17 ? 5.852 24.641 -0.664 1 98.69 17 GLU B N 1
ATOM 1491 C CA . GLU B 1 17 ? 5.535 26.047 -0.883 1 98.69 17 GLU B CA 1
ATOM 1492 C C . GLU B 1 17 ? 4.383 26.5 0.013 1 98.69 17 GLU B C 1
ATOM 1494 O O . GLU B 1 17 ? 3.639 25.672 0.541 1 98.69 17 GLU B O 1
ATOM 1499 N N . GLU B 1 18 ? 4.312 27.875 0.113 1 97.75 18 GLU B N 1
ATOM 1500 C CA . GLU B 1 18 ? 3.16 28.453 0.797 1 97.75 18 GLU B CA 1
ATOM 1501 C C . GLU B 1 18 ? 1.972 28.594 -0.149 1 97.75 18 GLU B C 1
ATOM 1503 O O . GLU B 1 18 ? 1.671 29.688 -0.614 1 97.75 18 GLU B O 1
ATOM 1508 N N . ARG B 1 19 ? 1.429 27.609 -0.555 1 97.56 19 ARG B N 1
ATOM 1509 C CA . ARG B 1 19 ? 0.297 27.531 -1.472 1 97.56 19 ARG B CA 1
ATOM 1510 C C . ARG B 1 19 ? -0.71 26.484 -1 1 97.56 19 ARG B C 1
ATOM 1512 O O . ARG B 1 19 ? -0.333 25.359 -0.646 1 97.56 19 ARG B O 1
ATOM 1519 N N . GLU B 1 20 ? -1.913 26.906 -0.951 1 98.19 20 GLU B N 1
ATOM 1520 C CA . GLU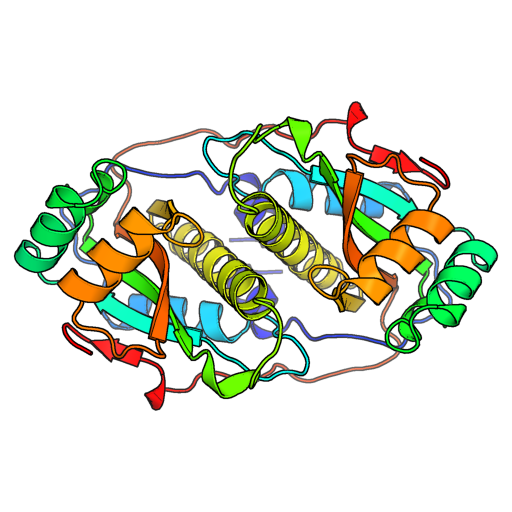 B 1 20 ? -2.951 26.031 -0.407 1 98.19 20 GLU B CA 1
ATOM 1521 C C . GLU B 1 20 ? -3.391 24.984 -1.434 1 98.19 20 GLU B C 1
ATOM 1523 O O . GLU B 1 20 ? -3.514 25.297 -2.621 1 98.19 20 GLU B O 1
ATOM 1528 N N . VAL B 1 21 ? -3.594 23.828 -1.025 1 98.81 21 VAL B N 1
ATOM 1529 C CA . VAL B 1 21 ? -4.219 22.781 -1.823 1 98.81 21 VAL B CA 1
ATOM 1530 C C . VAL B 1 21 ? -5.738 22.891 -1.724 1 98.81 21 VAL B C 1
ATOM 1532 O O . VAL B 1 21 ? -6.289 22.938 -0.623 1 98.81 21 VAL B O 1
ATOM 1535 N N . SER B 1 22 ? -6.43 22.906 -2.752 1 98.56 22 SER B N 1
ATOM 1536 C CA . SER B 1 22 ? -7.871 23.141 -2.76 1 98.56 22 SER B CA 1
ATOM 1537 C C . SER B 1 22 ? -8.633 21.938 -2.229 1 98.56 22 SER B C 1
ATOM 1539 O O . SER B 1 22 ? -8.133 20.812 -2.271 1 98.56 22 SER B O 1
ATOM 1541 N N . ASP B 1 23 ? -9.859 22.203 -1.81 1 98.06 23 ASP B N 1
ATOM 1542 C CA . ASP B 1 23 ? -10.719 21.125 -1.324 1 98.06 23 ASP B CA 1
ATOM 1543 C C . ASP B 1 23 ? -11.055 20.141 -2.441 1 98.06 23 ASP B C 1
ATOM 1545 O O . ASP B 1 23 ? -11.219 18.953 -2.193 1 98.06 23 ASP B O 1
ATOM 1549 N N . GLU B 1 24 ? -11.148 20.625 -3.598 1 98.5 24 GLU B N 1
ATOM 1550 C CA . GLU B 1 24 ? -11.43 19.766 -4.742 1 98.5 24 GLU B CA 1
ATOM 1551 C C . GLU B 1 24 ? -10.312 18.75 -4.949 1 98.5 24 GLU B C 1
ATOM 1553 O O . GLU B 1 24 ? -10.578 17.562 -5.184 1 98.5 24 GLU B O 1
ATOM 1558 N N . ILE B 1 25 ? -9.07 19.188 -4.875 1 98.75 25 ILE B N 1
ATOM 1559 C CA . ILE B 1 25 ? -7.922 18.297 -5.027 1 98.75 25 ILE B CA 1
ATOM 1560 C C . ILE B 1 25 ? -7.883 17.312 -3.869 1 98.75 25 ILE B C 1
ATOM 1562 O O . ILE B 1 25 ? -7.641 16.125 -4.074 1 98.75 25 ILE B O 1
ATOM 1566 N N . ILE B 1 26 ? -8.156 17.781 -2.66 1 98.88 26 ILE B N 1
ATOM 1567 C CA . ILE B 1 26 ? -8.18 16.922 -1.487 1 98.88 26 ILE B CA 1
ATOM 1568 C C . ILE B 1 26 ? -9.219 15.82 -1.683 1 98.88 26 ILE B C 1
ATOM 1570 O O . ILE B 1 26 ? -8.953 14.648 -1.389 1 98.88 26 ILE B O 1
ATOM 1574 N N . LYS B 1 27 ? -10.336 16.188 -2.197 1 98.69 27 LYS B N 1
ATOM 1575 C CA . LYS B 1 27 ? -11.383 15.195 -2.455 1 98.69 27 LYS B CA 1
ATOM 1576 C C . LYS B 1 27 ? -10.914 14.156 -3.469 1 98.69 27 LYS B C 1
ATOM 1578 O O . LYS B 1 27 ? -11.203 12.969 -3.324 1 98.69 27 LYS B O 1
ATOM 1583 N N . GLU B 1 28 ? -10.203 14.539 -4.492 1 98.62 28 GLU B N 1
ATOM 1584 C CA . GLU B 1 28 ? -9.664 13.609 -5.484 1 98.62 28 GLU B CA 1
ATOM 1585 C C . GLU B 1 28 ? -8.672 12.648 -4.855 1 98.62 28 GLU B C 1
ATOM 1587 O O . GLU B 1 28 ? -8.633 11.469 -5.211 1 98.62 28 GLU B O 1
ATOM 1592 N N . LEU B 1 29 ? -7.84 13.148 -3.955 1 98.94 29 LEU B N 1
ATOM 1593 C CA . LEU B 1 29 ? -6.895 12.289 -3.25 1 98.94 29 LEU B CA 1
ATOM 1594 C C . LEU B 1 29 ? -7.629 11.242 -2.416 1 98.94 29 LEU B C 1
ATOM 1596 O O . LEU B 1 29 ? -7.211 10.086 -2.354 1 98.94 29 LEU B O 1
ATOM 1600 N N . LEU B 1 30 ? -8.727 11.68 -1.784 1 98.94 30 LEU B N 1
ATOM 1601 C CA . LEU B 1 30 ? -9.508 10.773 -0.95 1 98.94 30 LEU B CA 1
ATOM 1602 C C . LEU B 1 30 ? -10.234 9.734 -1.804 1 98.94 30 LEU B C 1
ATOM 1604 O O . LEU B 1 30 ? -10.359 8.578 -1.405 1 98.94 30 LEU B O 1
ATOM 1608 N N . LYS B 1 31 ? -10.719 10.172 -2.959 1 98.81 31 LYS B N 1
ATOM 1609 C CA . LYS B 1 31 ? -11.281 9.211 -3.904 1 98.81 31 LYS B CA 1
ATOM 1610 C C . LYS B 1 31 ? -10.242 8.172 -4.316 1 98.81 31 LYS B C 1
ATOM 1612 O O . LYS B 1 31 ? -10.547 6.98 -4.402 1 98.81 31 LYS B O 1
ATOM 1617 N N . ALA B 1 32 ? -9.031 8.602 -4.566 1 98.88 32 ALA B N 1
ATOM 1618 C CA . ALA B 1 32 ? -7.949 7.684 -4.906 1 98.88 32 ALA B CA 1
ATOM 1619 C C . ALA B 1 32 ? -7.672 6.715 -3.76 1 98.88 32 ALA B C 1
ATOM 1621 O O . ALA B 1 32 ? -7.484 5.52 -3.984 1 98.88 32 ALA B O 1
ATOM 1622 N N . ALA B 1 33 ? -7.668 7.238 -2.549 1 98.94 33 ALA B N 1
ATOM 1623 C CA . ALA B 1 33 ? -7.441 6.406 -1.371 1 98.94 33 ALA B CA 1
ATOM 1624 C C . ALA B 1 33 ? -8.461 5.27 -1.298 1 98.94 33 ALA B C 1
ATOM 1626 O O . ALA B 1 33 ? -8.086 4.105 -1.127 1 98.94 33 ALA B O 1
ATOM 1627 N N . MET B 1 34 ? -9.695 5.609 -1.477 1 98.88 34 MET B N 1
ATOM 1628 C CA . MET B 1 34 ? -10.789 4.668 -1.254 1 98.88 34 MET B CA 1
ATOM 1629 C C . MET B 1 34 ? -10.93 3.707 -2.432 1 98.88 34 MET B C 1
ATOM 1631 O O . MET B 1 34 ? -11.648 2.713 -2.344 1 98.88 34 MET B O 1
ATOM 1635 N N . ALA B 1 35 ? -10.211 3.975 -3.529 1 98.81 35 ALA B N 1
ATOM 1636 C CA . ALA B 1 35 ? -10.172 3.055 -4.66 1 98.81 35 ALA B CA 1
ATOM 1637 C C . ALA B 1 35 ? -9.219 1.895 -4.391 1 98.81 35 ALA B C 1
ATOM 1639 O O . ALA B 1 35 ? -9.188 0.919 -5.145 1 98.81 35 ALA B O 1
ATOM 1640 N N . ALA B 1 36 ? -8.414 1.951 -3.322 1 98.81 36 ALA B N 1
ATOM 1641 C CA . ALA B 1 36 ? -7.492 0.877 -2.969 1 98.81 36 ALA B CA 1
ATOM 1642 C C . ALA B 1 36 ? -8.25 -0.413 -2.658 1 98.81 36 ALA B C 1
ATOM 1644 O O . ALA B 1 36 ? -9.406 -0.378 -2.24 1 98.81 36 ALA B O 1
ATOM 1645 N N . PRO B 1 37 ? -7.625 -1.572 -2.939 1 98.69 37 PRO B N 1
ATOM 1646 C CA . PRO B 1 37 ? -8.227 -2.82 -2.465 1 98.69 37 PRO B CA 1
ATOM 1647 C C . PRO B 1 37 ? -8.211 -2.939 -0.942 1 98.69 37 PRO B C 1
ATOM 1649 O O . PRO B 1 37 ? -7.426 -2.264 -0.273 1 98.69 37 PRO B O 1
ATOM 1652 N N . SER B 1 38 ? -9.102 -3.703 -0.4 1 98.06 38 SER B N 1
ATOM 1653 C CA . SER B 1 38 ? -9.125 -4.133 0.993 1 98.06 38 SER B CA 1
ATOM 1654 C C . SER B 1 38 ? -9.57 -5.586 1.116 1 98.06 38 SER B C 1
ATOM 1656 O O . SER B 1 38 ? -10.297 -6.09 0.259 1 98.06 38 SER B O 1
ATOM 1658 N N . ALA B 1 39 ? -8.992 -6.246 2.125 1 96.75 39 ALA B N 1
ATOM 1659 C CA . ALA B 1 39 ? -9.367 -7.641 2.344 1 96.75 39 ALA B CA 1
ATOM 1660 C C . ALA B 1 39 ? -10.883 -7.789 2.424 1 96.75 39 ALA B C 1
ATOM 1662 O O . ALA B 1 39 ? -11.547 -7.086 3.191 1 96.75 39 ALA B O 1
ATOM 1663 N N . ASN B 1 40 ? -11.406 -8.648 1.512 1 95.62 40 ASN B N 1
ATOM 1664 C CA . ASN B 1 40 ? -12.836 -8.922 1.44 1 95.62 40 ASN B CA 1
ATOM 1665 C C . ASN B 1 40 ? -13.641 -7.656 1.172 1 95.62 40 ASN B C 1
ATOM 1667 O O . ASN B 1 40 ? -14.805 -7.562 1.551 1 95.62 40 ASN B O 1
ATOM 1671 N N . ASN B 1 41 ? -12.984 -6.645 0.676 1 96.94 41 ASN B N 1
ATOM 1672 C CA . ASN B 1 41 ? -13.609 -5.367 0.347 1 96.94 41 ASN B CA 1
ATOM 1673 C C . ASN B 1 41 ? -14.281 -4.738 1.565 1 96.94 41 ASN B C 1
ATOM 1675 O O . ASN B 1 41 ? -15.344 -4.133 1.447 1 96.94 41 ASN B O 1
ATOM 1679 N N . LYS B 1 42 ? -13.633 -4.852 2.75 1 96.75 42 LYS B N 1
ATOM 1680 C CA . LYS B 1 42 ? -14.258 -4.387 3.984 1 96.75 42 LYS B CA 1
ATOM 1681 C C . LYS B 1 42 ? -14.055 -2.885 4.168 1 96.75 42 LYS B C 1
ATOM 1683 O O . LYS B 1 42 ? -14.766 -2.25 4.953 1 96.75 42 LYS B O 1
ATOM 1688 N N . GLN B 1 43 ? -13.078 -2.305 3.477 1 98.06 43 GLN B N 1
ATOM 1689 C CA . GLN B 1 43 ? -12.883 -0.857 3.447 1 98.06 43 GLN B CA 1
ATOM 1690 C C . GLN B 1 43 ? -12.836 -0.28 4.859 1 98.06 43 GLN B C 1
ATOM 1692 O O . GLN B 1 43 ? -13.617 0.606 5.203 1 98.06 43 GLN B O 1
ATOM 1697 N N . PRO B 1 44 ? -11.797 -0.715 5.629 1 98.06 44 PRO B N 1
ATOM 1698 C CA . PRO B 1 44 ? -11.742 -0.346 7.047 1 98.06 44 PRO B CA 1
ATOM 1699 C C . PRO B 1 44 ? -11.297 1.099 7.262 1 98.06 44 PRO B C 1
ATOM 1701 O O . PRO B 1 44 ? -11.305 1.59 8.391 1 98.06 44 PRO B O 1
ATOM 1704 N N . TRP B 1 45 ? -10.922 1.818 6.297 1 98.69 45 TRP B N 1
ATOM 1705 C CA . TRP B 1 45 ? -10.227 3.096 6.414 1 98.69 45 TRP B CA 1
ATOM 1706 C C . TRP B 1 45 ? -11.188 4.203 6.836 1 98.69 45 TRP B C 1
ATOM 1708 O O . TRP B 1 45 ? -12.375 4.172 6.488 1 98.69 45 TRP B O 1
ATOM 1718 N N . GLU B 1 46 ? -10.68 5.105 7.539 1 98.81 46 GLU B N 1
ATOM 1719 C CA . GLU B 1 46 ? -11.203 6.418 7.895 1 98.81 46 GLU B CA 1
ATOM 1720 C C . GLU B 1 46 ? -10.164 7.512 7.656 1 98.81 46 GLU B C 1
ATOM 1722 O O . GLU B 1 46 ? -8.969 7.293 7.859 1 98.81 46 GLU B O 1
ATOM 1727 N N . PHE B 1 47 ? -10.648 8.664 7.266 1 98.94 47 PHE B N 1
ATOM 1728 C CA . PHE B 1 47 ? -9.703 9.727 6.93 1 98.94 47 PHE B CA 1
ATOM 1729 C C . PHE B 1 47 ? -10 10.984 7.73 1 98.94 47 PHE B C 1
ATOM 1731 O O . PHE B 1 47 ? -11.141 11.453 7.766 1 98.94 47 PHE B O 1
ATOM 1738 N N . LEU B 1 48 ? -9.039 11.477 8.375 1 98.94 48 LEU B N 1
ATOM 1739 C CA . LEU B 1 48 ? -9.109 12.789 9 1 98.94 48 LEU B CA 1
ATOM 1740 C C . LEU B 1 48 ? -8.273 13.805 8.227 1 98.94 48 LEU B C 1
ATOM 1742 O O . LEU B 1 48 ? -7.051 13.664 8.133 1 98.94 48 LEU B O 1
ATOM 1746 N N . VAL B 1 49 ? -8.906 14.789 7.637 1 98.88 49 VAL B N 1
ATOM 1747 C CA . VAL B 1 49 ? -8.234 15.867 6.918 1 98.88 49 VAL B CA 1
ATOM 1748 C C . VAL B 1 49 ? -7.867 16.984 7.891 1 98.88 49 VAL B C 1
ATOM 1750 O O . VAL B 1 49 ? -8.742 17.562 8.539 1 98.88 49 VAL B O 1
ATOM 1753 N N . ILE B 1 50 ? -6.594 17.281 7.996 1 98.62 50 ILE B N 1
ATOM 1754 C CA . ILE B 1 50 ? -6.062 18.234 8.961 1 98.62 50 ILE B CA 1
ATOM 1755 C C . ILE B 1 50 ? -5.531 19.469 8.227 1 98.62 50 ILE B C 1
ATOM 1757 O O . ILE B 1 50 ? -4.551 19.375 7.484 1 98.62 50 ILE B O 1
ATOM 1761 N N . LYS B 1 51 ? -6.059 20.625 8.492 1 96.38 51 LYS B N 1
ATOM 1762 C CA . LYS B 1 51 ? -5.633 21.891 7.867 1 96.38 51 LYS B CA 1
ATOM 1763 C C . LYS B 1 51 ? -5.148 22.875 8.922 1 96.38 51 LYS B C 1
ATOM 1765 O O . LYS B 1 51 ? -4.453 23.844 8.594 1 96.38 51 LYS B O 1
ATOM 1770 N N . ASN B 1 52 ? -5.559 22.547 10.141 1 95.38 52 ASN B N 1
ATOM 1771 C CA . ASN B 1 52 ? -5.199 23.438 11.242 1 95.38 52 ASN B CA 1
ATOM 1772 C C . ASN B 1 52 ? -3.727 23.297 11.617 1 95.38 52 ASN B C 1
ATOM 1774 O O . ASN B 1 52 ? -3.293 22.234 12.062 1 95.38 52 ASN B O 1
ATOM 1778 N N . LYS B 1 53 ? -2.969 24.375 11.578 1 96.62 53 LYS B N 1
ATOM 1779 C CA . LYS B 1 53 ? -1.531 24.344 11.836 1 96.62 53 LYS B CA 1
ATOM 1780 C C . LYS B 1 53 ? -1.243 24.016 13.305 1 96.62 53 LYS B C 1
ATOM 1782 O O . LYS B 1 53 ? -0.236 23.391 13.617 1 96.62 53 LYS B O 1
ATOM 1787 N N . ASP B 1 54 ? -2.098 24.453 14.133 1 97 54 ASP B N 1
ATOM 1788 C CA . ASP B 1 54 ? -1.913 24.156 15.547 1 97 54 ASP B CA 1
ATOM 1789 C C . ASP B 1 54 ? -1.992 22.641 15.812 1 97 54 ASP B C 1
ATOM 1791 O O . ASP B 1 54 ? -1.218 22.109 16.609 1 97 54 ASP B O 1
ATOM 1795 N N . GLN B 1 55 ? -2.994 22.031 15.203 1 96.75 55 GLN B N 1
ATOM 1796 C CA . GLN B 1 55 ? -3.117 20.578 15.328 1 96.75 55 GLN B CA 1
ATOM 1797 C C . GLN B 1 55 ? -1.887 19.875 14.773 1 96.75 55 GLN B C 1
ATOM 1799 O O . GLN B 1 55 ? -1.411 18.891 15.344 1 96.75 55 GLN B O 1
ATOM 1804 N N . MET B 1 56 ? -1.383 20.344 13.672 1 98.06 56 MET B N 1
ATOM 1805 C CA . MET B 1 56 ? -0.172 19.766 13.086 1 98.06 56 MET B CA 1
ATOM 1806 C C . MET B 1 56 ? 1.013 19.922 14.039 1 98.06 56 MET B C 1
ATOM 1808 O O . MET B 1 56 ? 1.818 19 14.18 1 98.06 56 MET B O 1
ATOM 1812 N N . LYS B 1 57 ? 1.099 21.062 14.656 1 98.31 57 LYS B N 1
ATOM 1813 C CA . LYS B 1 57 ? 2.166 21.312 15.625 1 98.31 57 LYS B CA 1
ATOM 1814 C C . LYS B 1 57 ? 2.064 20.328 16.797 1 98.31 57 LYS B C 1
ATOM 1816 O O . LYS B 1 57 ? 3.082 19.844 17.297 1 98.31 57 LYS B O 1
ATOM 1821 N N . GLU B 1 58 ? 0.884 20.125 17.266 1 98.31 58 GLU B N 1
ATOM 1822 C CA . GLU B 1 58 ? 0.688 19.188 18.359 1 98.31 58 GLU B CA 1
ATOM 1823 C C . GLU B 1 58 ? 1.168 17.797 17.984 1 98.31 58 GLU B C 1
ATOM 1825 O O . GLU B 1 58 ? 1.735 17.078 18.812 1 98.31 58 GLU B O 1
ATOM 1830 N N . ILE B 1 59 ? 0.868 17.359 16.75 1 98.62 59 ILE B N 1
ATOM 1831 C CA . ILE B 1 59 ? 1.344 16.062 16.281 1 98.62 59 ILE B CA 1
ATOM 1832 C C . ILE B 1 59 ? 2.871 16.047 16.297 1 98.62 59 ILE B C 1
ATOM 1834 O O . ILE B 1 59 ? 3.479 15.078 16.75 1 98.62 59 ILE B O 1
ATOM 1838 N N . ILE B 1 60 ? 3.516 17.094 15.789 1 98.75 60 ILE B N 1
ATOM 1839 C CA . ILE B 1 60 ? 4.973 17.188 15.734 1 98.75 60 ILE B CA 1
ATOM 1840 C C . ILE B 1 60 ? 5.547 17.062 17.141 1 98.75 60 ILE B C 1
ATOM 1842 O O . ILE B 1 60 ? 6.598 16.438 17.344 1 98.75 60 ILE B O 1
ATOM 1846 N N . ASP B 1 61 ? 4.891 17.609 18.125 1 98.5 61 ASP B N 1
ATOM 1847 C CA . ASP B 1 61 ? 5.355 17.609 19.516 1 98.5 61 ASP B CA 1
ATOM 1848 C C . ASP B 1 61 ? 5.473 16.172 20.047 1 98.5 61 ASP B C 1
ATOM 1850 O O . ASP B 1 61 ? 6.344 15.883 20.859 1 98.5 61 ASP B O 1
ATOM 1854 N N . VAL B 1 62 ? 4.652 15.289 19.547 1 98.31 62 VAL B N 1
ATOM 1855 C CA . VAL B 1 62 ? 4.656 13.938 20.109 1 98.31 62 VAL B CA 1
ATOM 1856 C C . VAL B 1 62 ? 5.363 12.984 19.156 1 98.31 62 VAL B C 1
ATOM 1858 O O . VAL B 1 62 ? 5.711 11.859 19.531 1 98.31 62 VAL B O 1
ATOM 1861 N N . ASP B 1 63 ? 5.555 13.391 17.938 1 97.5 63 ASP B N 1
ATOM 1862 C CA . ASP B 1 63 ? 6.258 12.602 16.938 1 97.5 63 ASP B CA 1
ATOM 1863 C C . ASP B 1 63 ? 7.258 13.453 16.156 1 97.5 63 ASP B C 1
ATOM 1865 O O . ASP B 1 63 ? 6.926 14.016 15.117 1 97.5 63 ASP B O 1
ATOM 1869 N N . PRO B 1 64 ? 8.445 13.438 16.516 1 95 64 PRO B N 1
ATOM 1870 C CA . PRO B 1 64 ? 9.461 14.273 15.883 1 95 64 PRO B CA 1
ATOM 1871 C C . PRO B 1 64 ? 9.656 13.945 14.406 1 95 64 PRO B C 1
ATOM 1873 O O . PRO B 1 64 ? 10.18 14.766 13.648 1 95 64 PRO B O 1
ATOM 1876 N N . GLU B 1 65 ? 9.273 12.773 13.977 1 95.5 65 GLU B N 1
ATOM 1877 C CA . GLU B 1 65 ? 9.391 12.391 12.57 1 95.5 65 GLU B CA 1
ATOM 1878 C C . GLU B 1 65 ? 8.336 13.094 11.719 1 95.5 65 GLU B C 1
ATOM 1880 O O . GLU B 1 65 ? 8.422 13.078 10.492 1 95.5 65 GLU B O 1
ATOM 1885 N N . ALA B 1 66 ? 7.441 13.82 12.383 1 98.62 66 ALA B N 1
ATOM 1886 C CA . ALA B 1 66 ? 6.332 14.445 11.672 1 98.62 66 ALA B CA 1
ATOM 1887 C C . ALA B 1 66 ? 6.66 15.891 11.305 1 98.62 66 ALA B C 1
ATOM 1889 O O . ALA B 1 66 ? 5.773 16.656 10.93 1 98.62 66 ALA B O 1
ATOM 1890 N N . THR B 1 67 ? 7.867 16.312 11.273 1 98.69 67 THR B N 1
ATOM 1891 C CA . THR B 1 67 ? 8.312 17.688 11.07 1 98.69 67 THR B CA 1
ATOM 1892 C C . THR B 1 67 ? 7.883 18.188 9.695 1 98.69 67 THR B C 1
ATOM 1894 O O . THR B 1 67 ? 7.688 19.391 9.508 1 98.69 67 THR B O 1
ATOM 1897 N N . PRO B 1 68 ? 7.695 17.328 8.664 1 98.75 68 PRO B N 1
ATOM 1898 C CA . PRO B 1 68 ? 7.223 17.844 7.375 1 98.75 68 PRO B CA 1
ATOM 1899 C C . PRO B 1 68 ? 5.855 18.516 7.473 1 98.75 68 PRO B C 1
ATOM 1901 O O . PRO B 1 68 ? 5.469 19.266 6.582 1 98.75 68 PRO B O 1
ATOM 1904 N N . LEU B 1 69 ? 5.141 18.25 8.523 1 98.81 69 LEU B N 1
ATOM 1905 C CA . LEU B 1 69 ? 3.828 18.859 8.711 1 98.81 69 LEU B CA 1
ATOM 1906 C C . LEU B 1 69 ? 3.953 20.375 8.883 1 98.81 69 LEU B C 1
ATOM 1908 O O . LEU B 1 69 ? 2.986 21.109 8.664 1 98.81 69 LEU B O 1
ATOM 1912 N N . LYS B 1 70 ? 5.086 20.859 9.281 1 98.06 70 LYS B N 1
ATOM 1913 C CA . LYS B 1 70 ? 5.297 22.281 9.531 1 98.06 70 LYS B CA 1
ATOM 1914 C C . LYS B 1 70 ? 4.945 23.109 8.305 1 98.06 70 LYS B C 1
ATOM 1916 O O . LYS B 1 70 ? 4.352 24.188 8.43 1 98.06 70 LYS B O 1
ATOM 1921 N N . GLY B 1 71 ? 5.277 22.672 7.102 1 98.12 71 GLY B N 1
ATOM 1922 C CA . GLY B 1 71 ? 5.07 23.438 5.883 1 98.12 71 GLY B CA 1
ATOM 1923 C C . GLY B 1 71 ? 3.945 22.891 5.02 1 98.12 71 GLY B C 1
ATOM 1924 O O . GLY B 1 71 ? 3.654 23.438 3.953 1 98.12 71 GLY B O 1
ATOM 1925 N N . ALA B 1 72 ? 3.281 21.875 5.496 1 98.81 72 ALA B N 1
ATOM 1926 C CA . ALA B 1 72 ? 2.258 21.219 4.684 1 98.81 72 ALA B CA 1
ATOM 1927 C C . ALA B 1 72 ? 1.017 22.094 4.551 1 98.81 72 ALA B C 1
ATOM 1929 O O . ALA B 1 72 ? 0.624 22.766 5.504 1 98.81 72 ALA B O 1
ATOM 1930 N N . SER B 1 73 ? 0.451 22.125 3.389 1 98.81 73 SER B N 1
ATOM 1931 C CA . SER B 1 73 ? -0.835 22.781 3.195 1 98.81 73 SER B CA 1
ATOM 1932 C C . SER B 1 73 ? -1.963 22 3.867 1 98.81 73 SER B C 1
ATOM 1934 O O . SER B 1 73 ? -2.893 22.609 4.414 1 98.81 73 SER B O 1
ATOM 1936 N N . VAL B 1 74 ? -1.918 20.703 3.828 1 98.88 74 VAL B N 1
ATOM 1937 C CA . VAL B 1 74 ? -2.914 19.797 4.391 1 98.88 74 VAL B CA 1
ATOM 1938 C C . VAL B 1 74 ? -2.25 18.484 4.801 1 98.88 74 VAL B C 1
ATOM 1940 O O . VAL B 1 74 ? -1.206 18.125 4.258 1 98.88 74 VAL B O 1
ATOM 1943 N N . ALA B 1 75 ? -2.76 17.875 5.789 1 98.88 75 ALA B N 1
ATOM 1944 C CA . ALA B 1 75 ? -2.4 16.5 6.148 1 98.88 75 ALA B CA 1
ATOM 1945 C C . ALA B 1 75 ? -3.623 15.594 6.113 1 98.88 75 ALA B C 1
ATOM 1947 O O . ALA B 1 75 ? -4.742 16.031 6.398 1 98.88 75 ALA B O 1
ATOM 1948 N N . ILE B 1 76 ? -3.434 14.406 5.707 1 98.94 76 ILE B N 1
ATOM 1949 C CA . ILE B 1 76 ? -4.473 13.383 5.793 1 98.94 76 ILE B CA 1
ATOM 1950 C C . ILE B 1 76 ? -4.012 12.25 6.707 1 98.94 76 ILE B C 1
ATOM 1952 O O . ILE B 1 76 ? -3.02 11.578 6.418 1 98.94 76 ILE B O 1
ATOM 1956 N N . ALA B 1 77 ? -4.637 12.07 7.84 1 98.94 77 ALA B N 1
ATOM 1957 C CA . ALA B 1 77 ? -4.441 10.867 8.648 1 98.94 77 ALA B CA 1
ATOM 1958 C C . ALA B 1 77 ? -5.262 9.703 8.094 1 98.94 77 ALA B C 1
ATOM 1960 O O . ALA B 1 77 ? -6.484 9.797 7.988 1 98.94 77 ALA B O 1
ATOM 1961 N N . VAL B 1 78 ? -4.613 8.695 7.699 1 98.94 78 VAL B N 1
ATOM 1962 C CA . VAL B 1 78 ? -5.266 7.453 7.309 1 98.94 78 VAL B CA 1
ATOM 1963 C C . VAL B 1 78 ? -5.422 6.547 8.523 1 98.94 78 VAL B C 1
ATOM 1965 O O . VAL B 1 78 ? -4.434 6.09 9.102 1 98.94 78 VAL B O 1
ATOM 1968 N N . CYS B 1 79 ? -6.629 6.285 8.93 1 98.88 79 CYS B N 1
ATOM 1969 C CA . CYS B 1 79 ? -6.945 5.516 10.125 1 98.88 79 CYS B CA 1
ATOM 1970 C C . CYS B 1 79 ? -7.715 4.246 9.773 1 98.88 79 CYS B C 1
ATOM 1972 O O . CYS B 1 79 ? -8.195 4.105 8.648 1 98.88 79 CYS B O 1
ATOM 1974 N N . ALA B 1 80 ? -7.727 3.357 10.703 1 98.19 80 ALA B N 1
ATOM 1975 C CA . ALA B 1 80 ? -8.484 2.119 10.523 1 98.19 80 ALA B CA 1
ATOM 1976 C C . ALA B 1 80 ? -9.523 1.944 11.625 1 98.19 80 ALA B C 1
ATOM 1978 O O . ALA B 1 80 ? -9.219 2.141 12.805 1 98.19 80 ALA B O 1
ATOM 1979 N N . ASP B 1 81 ? -10.734 1.676 11.258 1 97.62 81 ASP B N 1
ATOM 1980 C CA . ASP B 1 81 ? -11.742 1.19 12.188 1 97.62 81 ASP B CA 1
ATOM 1981 C C . ASP B 1 81 ? -11.555 -0.296 12.484 1 97.62 81 ASP B C 1
ATOM 1983 O O . ASP B 1 81 ? -11.906 -1.146 11.664 1 97.62 81 ASP B O 1
ATOM 1987 N N . THR B 1 82 ? -11.078 -0.612 13.609 1 95.56 82 THR B N 1
ATOM 1988 C CA . THR B 1 82 ? -10.672 -1.978 13.93 1 95.56 82 THR B CA 1
ATOM 1989 C C . THR B 1 82 ? -11.891 -2.859 14.18 1 95.56 82 THR B C 1
ATOM 1991 O O . THR B 1 82 ? -11.781 -4.086 14.227 1 95.56 82 THR B O 1
ATOM 1994 N N . ASN B 1 83 ? -13.109 -2.299 14.297 1 94.94 83 ASN B N 1
ATOM 1995 C CA . ASN B 1 83 ? -14.328 -3.08 14.469 1 94.94 83 ASN B CA 1
ATOM 1996 C C . ASN B 1 83 ? -14.695 -3.826 13.188 1 94.94 83 ASN B C 1
ATOM 1998 O O . ASN B 1 83 ? -15.5 -4.762 13.227 1 94.94 83 ASN B O 1
ATOM 2002 N N . ILE B 1 84 ? -14.141 -3.369 12.148 1 94.25 84 ILE B N 1
ATOM 2003 C CA . ILE B 1 84 ? -14.547 -3.91 10.859 1 94.25 84 ILE B CA 1
ATOM 2004 C C . ILE B 1 84 ? -14.039 -5.344 10.719 1 94.25 84 ILE B C 1
ATOM 2006 O O . ILE B 1 84 ? -14.695 -6.184 10.102 1 94.25 84 ILE B O 1
ATOM 2010 N N . TYR B 1 85 ? -12.789 -5.738 11.281 1 87.88 85 TYR B N 1
ATOM 2011 C CA . TYR B 1 85 ? -12.273 -7.098 11.227 1 87.88 85 TYR B CA 1
ATOM 2012 C C . TYR B 1 85 ? -12.438 -7.797 12.57 1 87.88 85 TYR B C 1
ATOM 2014 O O . TYR B 1 85 ? -11.945 -8.914 12.766 1 87.88 85 TYR B O 1
ATOM 2022 N N . SER B 1 86 ? -13.367 -7.59 13.281 1 74.31 86 SER B N 1
ATOM 2023 C CA . SER B 1 86 ? -13.68 -8.109 14.609 1 74.31 86 SER B CA 1
ATOM 2024 C C . SER B 1 86 ? -12.688 -9.203 15.023 1 74.31 86 SER B C 1
ATOM 2026 O O . SER B 1 86 ? -12.781 -10.336 14.555 1 74.31 86 SER B O 1
ATOM 2028 N N . GLY B 1 87 ? -11.664 -8.891 15.891 1 63.44 87 GLY B N 1
ATOM 2029 C CA . GLY B 1 87 ? -10.859 -9.953 16.484 1 63.44 87 GLY B CA 1
ATOM 2030 C C . GLY B 1 87 ? -9.703 -10.383 15.609 1 63.44 87 GLY B C 1
ATOM 2031 O O . GLY B 1 87 ? -9.008 -11.359 15.922 1 63.44 87 GLY B O 1
ATOM 2032 N N . LYS B 1 88 ? -9.719 -9.898 14.555 1 62.38 88 LYS B N 1
ATOM 2033 C CA . LYS B 1 88 ? -8.773 -10.422 13.57 1 62.38 88 LYS B CA 1
ATOM 2034 C C . LYS B 1 88 ? -7.52 -9.555 13.508 1 62.38 88 LYS B C 1
ATOM 2036 O O . LYS B 1 88 ? -7.543 -8.383 13.891 1 62.38 88 LYS B O 1
ATOM 2041 N N . PRO B 1 89 ? -6.598 -10.18 12.977 1 73.62 89 PRO B N 1
ATOM 2042 C CA . PRO B 1 89 ? -5.266 -9.609 12.789 1 73.62 89 PRO B CA 1
ATOM 2043 C C . PRO B 1 89 ? -5.297 -8.289 12.016 1 73.62 89 PRO B C 1
ATOM 2045 O O . PRO B 1 89 ? -6.309 -7.957 11.391 1 73.62 89 PRO B O 1
ATOM 2048 N N . ASP B 1 90 ? -4.32 -7.551 12.203 1 89 90 ASP B N 1
ATOM 2049 C CA . ASP B 1 90 ? -4.188 -6.16 11.781 1 89 90 ASP B CA 1
ATOM 2050 C C . ASP B 1 90 ? -4.047 -6.059 10.258 1 89 90 ASP B C 1
ATOM 2052 O O . ASP B 1 90 ? -3.225 -5.293 9.758 1 89 90 ASP B O 1
ATOM 2056 N N . ILE B 1 91 ? -4.84 -6.852 9.5 1 94.62 91 ILE B N 1
ATOM 2057 C CA . ILE B 1 91 ? -4.824 -6.777 8.047 1 94.62 91 ILE B CA 1
ATOM 2058 C C . ILE B 1 91 ? -5.227 -5.379 7.59 1 94.62 91 ILE B C 1
ATOM 2060 O O . ILE B 1 91 ? -4.863 -4.941 6.496 1 94.62 91 ILE B O 1
ATOM 2064 N N . TRP B 1 92 ? -5.996 -4.676 8.539 1 97 92 TRP B N 1
ATOM 2065 C CA . TRP B 1 92 ? -6.43 -3.312 8.258 1 97 92 TRP B CA 1
ATOM 2066 C C . TRP B 1 92 ? -5.234 -2.389 8.055 1 97 92 TRP B C 1
ATOM 2068 O O . TRP B 1 92 ? -5.336 -1.383 7.348 1 97 92 TRP B O 1
ATOM 2078 N N . ALA B 1 93 ? -4.062 -2.705 8.609 1 97.19 93 ALA B N 1
ATOM 2079 C CA . ALA B 1 93 ? -2.865 -1.895 8.406 1 97.19 93 ALA B CA 1
ATOM 2080 C C . ALA B 1 93 ? -2.395 -1.959 6.957 1 97.19 93 ALA B C 1
ATOM 2082 O O . ALA B 1 93 ? -1.943 -0.956 6.398 1 97.19 93 ALA B O 1
ATOM 2083 N N . GLN B 1 94 ? -2.484 -3.137 6.363 1 98.31 94 GLN B N 1
ATOM 2084 C CA . GLN B 1 94 ? -2.102 -3.307 4.965 1 98.31 94 GLN B CA 1
ATOM 2085 C C . GLN B 1 94 ? -3.109 -2.639 4.035 1 98.31 94 GLN B C 1
ATOM 2087 O O . GLN B 1 94 ? -2.727 -2.02 3.039 1 98.31 94 GLN B O 1
ATOM 2092 N N . ASP B 1 95 ? -4.414 -2.771 4.371 1 98.56 95 ASP B N 1
ATOM 2093 C CA . ASP B 1 95 ? -5.441 -2.074 3.605 1 98.56 95 ASP B CA 1
ATOM 2094 C C . ASP B 1 95 ? -5.191 -0.568 3.594 1 98.56 95 ASP B C 1
ATOM 2096 O O . ASP B 1 95 ? -5.27 0.072 2.543 1 98.56 95 ASP B O 1
ATOM 2100 N N . CYS B 1 96 ? -4.906 -0.032 4.75 1 98.81 96 CYS B N 1
ATOM 2101 C CA . CYS B 1 96 ? -4.656 1.398 4.883 1 98.81 96 CYS B CA 1
ATOM 2102 C C . CYS B 1 96 ? -3.361 1.793 4.184 1 98.81 96 CYS B C 1
ATOM 2104 O O . CYS B 1 96 ? -3.252 2.895 3.645 1 98.81 96 CYS B O 1
ATOM 2106 N N . ALA B 1 97 ? -2.379 0.876 4.188 1 98.88 97 ALA B N 1
ATOM 2107 C CA . ALA B 1 97 ? -1.133 1.134 3.469 1 98.88 97 ALA B CA 1
ATOM 2108 C C . ALA B 1 97 ? -1.378 1.241 1.967 1 98.88 97 ALA B C 1
ATOM 2110 O O . ALA B 1 97 ? -0.804 2.105 1.299 1 98.88 97 ALA B O 1
ATOM 2111 N N . ALA B 1 98 ? -2.18 0.391 1.416 1 98.94 98 ALA B N 1
ATOM 2112 C CA . ALA B 1 98 ? -2.543 0.477 0.003 1 98.94 98 ALA B CA 1
ATOM 2113 C C . ALA B 1 98 ? -3.227 1.806 -0.307 1 98.94 98 ALA B C 1
ATOM 2115 O O . ALA B 1 98 ? -2.924 2.447 -1.315 1 98.94 98 ALA B O 1
ATOM 2116 N N . ALA B 1 99 ? -4.156 2.201 0.583 1 98.94 99 ALA B N 1
ATOM 2117 C CA . ALA B 1 99 ? -4.84 3.482 0.424 1 98.94 99 ALA B CA 1
ATOM 2118 C C . ALA B 1 99 ? -3.852 4.645 0.49 1 98.94 99 ALA B C 1
ATOM 2120 O O . ALA B 1 99 ? -3.943 5.59 -0.294 1 98.94 99 ALA B O 1
ATOM 2121 N N . THR B 1 100 ? -2.928 4.566 1.435 1 98.94 100 THR B N 1
ATOM 2122 C CA . THR B 1 100 ? -1.892 5.582 1.581 1 98.94 100 THR B CA 1
ATOM 2123 C C . THR B 1 100 ? -1.065 5.699 0.303 1 98.94 100 THR B C 1
ATOM 2125 O O . THR B 1 100 ? -0.803 6.805 -0.174 1 98.94 100 THR B O 1
ATOM 2128 N N . GLN B 1 101 ? -0.687 4.562 -0.243 1 99 101 GLN B N 1
ATOM 2129 C CA . GLN B 1 101 ? 0.116 4.574 -1.462 1 99 101 GLN B CA 1
ATOM 2130 C C . GLN B 1 101 ? -0.659 5.188 -2.625 1 99 101 GLN B C 1
ATOM 2132 O O . GLN B 1 101 ? -0.088 5.906 -3.447 1 99 101 GLN B O 1
ATOM 2137 N N . ASN B 1 102 ? -1.965 4.898 -2.715 1 98.94 102 ASN B N 1
ATOM 2138 C CA . ASN B 1 102 ? -2.797 5.555 -3.719 1 98.94 102 ASN B CA 1
ATOM 2139 C C . ASN B 1 102 ? -2.764 7.074 -3.566 1 98.94 102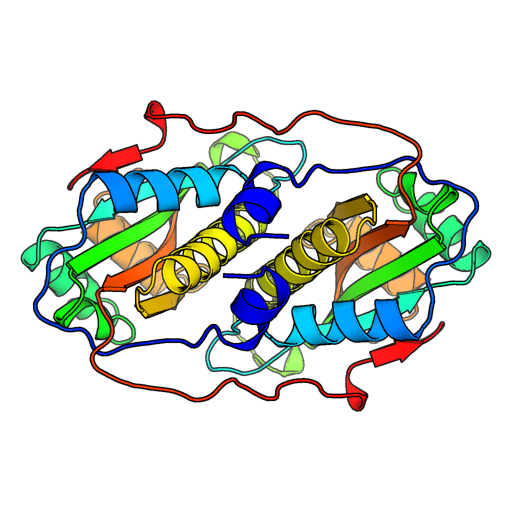 ASN B C 1
ATOM 2141 O O . ASN B 1 102 ? -2.672 7.797 -4.559 1 98.94 102 ASN B O 1
ATOM 2145 N N . ILE B 1 103 ? -2.861 7.555 -2.332 1 99 103 ILE B N 1
ATOM 2146 C CA . ILE B 1 103 ? -2.828 8.992 -2.086 1 99 103 ILE B CA 1
ATOM 2147 C C . ILE B 1 103 ? -1.495 9.57 -2.559 1 99 103 ILE B C 1
ATOM 2149 O O . ILE B 1 103 ? -1.459 10.609 -3.215 1 99 103 ILE B O 1
ATOM 2153 N N . LEU B 1 104 ? -0.41 8.906 -2.219 1 99 104 LEU B N 1
ATOM 2154 C CA . LEU B 1 104 ? 0.918 9.383 -2.58 1 99 104 LEU B CA 1
ATOM 2155 C C . LEU B 1 104 ? 1.07 9.469 -4.094 1 99 104 LEU B C 1
ATOM 2157 O O . LEU B 1 104 ? 1.587 10.461 -4.613 1 99 104 LEU B O 1
ATOM 2161 N N . LEU B 1 105 ? 0.633 8.492 -4.812 1 98.94 105 LEU B N 1
ATOM 2162 C CA . LEU B 1 105 ? 0.719 8.484 -6.27 1 98.94 105 LEU B CA 1
ATOM 2163 C C . LEU B 1 105 ? -0.188 9.555 -6.867 1 98.94 105 LEU B C 1
ATOM 2165 O O . LEU B 1 105 ? 0.213 10.266 -7.793 1 98.94 105 LEU B O 1
ATOM 2169 N N . ALA B 1 106 ? -1.393 9.648 -6.352 1 98.94 106 ALA B N 1
ATOM 2170 C CA . ALA B 1 106 ? -2.326 10.664 -6.824 1 98.94 106 ALA B CA 1
ATOM 2171 C C . ALA B 1 106 ? -1.774 12.062 -6.586 1 98.94 106 ALA B C 1
ATOM 2173 O O . ALA B 1 106 ? -1.903 12.945 -7.445 1 98.94 106 ALA B O 1
ATOM 2174 N N . ALA B 1 107 ? -1.208 12.297 -5.41 1 98.94 107 ALA B N 1
ATOM 2175 C CA . ALA B 1 107 ? -0.603 13.594 -5.109 1 98.94 107 ALA B CA 1
ATOM 2176 C C . ALA B 1 107 ? 0.471 13.945 -6.133 1 98.94 107 ALA B C 1
ATOM 2178 O O . ALA B 1 107 ? 0.474 15.055 -6.68 1 98.94 107 ALA B O 1
ATOM 2179 N N . HIS B 1 108 ? 1.333 13.023 -6.414 1 98.88 108 HIS B N 1
ATOM 2180 C CA . HIS B 1 108 ? 2.381 13.266 -7.398 1 98.88 108 HIS B CA 1
ATOM 2181 C C . HIS B 1 108 ? 1.788 13.562 -8.773 1 98.88 108 HIS B C 1
ATOM 2183 O O . HIS B 1 108 ? 2.252 14.469 -9.469 1 98.88 108 HIS B O 1
ATOM 2189 N N . ASP B 1 109 ? 0.816 12.805 -9.148 1 98.81 109 ASP B N 1
ATOM 2190 C CA . ASP B 1 109 ? 0.136 12.992 -10.43 1 98.81 109 ASP B CA 1
ATOM 2191 C C . ASP B 1 109 ? -0.456 14.398 -10.539 1 98.81 109 ASP B C 1
ATOM 2193 O O . ASP B 1 109 ? -0.52 14.961 -11.625 1 98.81 109 ASP B O 1
ATOM 2197 N N . LYS B 1 110 ? -0.853 14.961 -9.43 1 98.62 110 LYS B N 1
ATOM 2198 C CA . LYS B 1 110 ? -1.523 16.266 -9.398 1 98.62 110 LYS B CA 1
ATOM 2199 C C . LYS B 1 110 ? -0.518 17.391 -9.219 1 98.62 110 LYS B C 1
ATOM 2201 O O . LYS B 1 110 ? -0.905 18.547 -9.016 1 98.62 110 LYS B O 1
ATOM 2206 N N . GLY B 1 111 ? 0.758 17.031 -9.227 1 98.5 111 GLY B N 1
ATOM 2207 C CA . GLY B 1 111 ? 1.799 18.047 -9.109 1 98.5 111 GLY B CA 1
ATOM 2208 C C . GLY B 1 111 ? 2.096 18.438 -7.676 1 98.5 111 GLY B C 1
ATOM 2209 O O . GLY B 1 111 ? 2.721 19.469 -7.422 1 98.5 111 GLY B O 1
ATOM 2210 N N . LEU B 1 112 ? 1.597 17.672 -6.73 1 98.94 112 LEU B N 1
ATOM 2211 C CA . LEU B 1 112 ? 1.837 17.922 -5.312 1 98.94 112 LEU B CA 1
ATOM 2212 C C . LEU B 1 112 ? 3.031 17.109 -4.816 1 98.94 112 LEU B C 1
ATOM 2214 O O . LEU B 1 112 ? 3.453 16.156 -5.473 1 98.94 112 LEU B O 1
ATOM 2218 N N . GLY B 1 113 ? 3.678 17.578 -3.701 1 98.88 113 GLY B N 1
ATOM 2219 C CA . GLY B 1 113 ? 4.574 16.781 -2.873 1 98.88 113 GLY B CA 1
ATOM 2220 C C . GLY B 1 113 ? 3.889 16.156 -1.672 1 98.88 113 GLY B C 1
ATOM 2221 O O . GLY B 1 113 ? 2.912 16.703 -1.156 1 98.88 113 GLY B O 1
ATOM 2222 N N . ALA B 1 114 ? 4.387 15.086 -1.234 1 98.94 114 ALA B N 1
ATOM 2223 C CA . ALA B 1 114 ? 3.818 14.391 -0.082 1 98.94 114 ALA B CA 1
ATOM 2224 C C . ALA B 1 114 ? 4.828 13.43 0.532 1 98.94 114 ALA B C 1
ATOM 2226 O O . ALA B 1 114 ? 5.758 12.977 -0.145 1 98.94 114 ALA B O 1
ATOM 2227 N N . VAL B 1 115 ? 4.633 13.125 1.773 1 98.94 115 VAL B N 1
ATOM 2228 C CA . VAL B 1 115 ? 5.461 12.102 2.41 1 98.94 115 VAL B CA 1
ATOM 2229 C C . VAL B 1 115 ? 4.621 11.312 3.41 1 98.94 115 VAL B C 1
ATOM 2231 O O . VAL B 1 115 ? 3.742 11.867 4.07 1 98.94 115 VAL B O 1
ATOM 2234 N N . TRP B 1 116 ? 4.871 9.992 3.414 1 98.88 116 TRP B N 1
ATOM 2235 C CA . TRP B 1 116 ? 4.301 9.039 4.359 1 98.88 116 TRP B CA 1
ATOM 2236 C C . TRP B 1 116 ? 4.992 9.141 5.715 1 98.88 116 TRP B C 1
ATOM 2238 O O . TRP B 1 116 ? 6.176 8.812 5.84 1 98.88 116 TRP B O 1
ATOM 2248 N N . ILE B 1 117 ? 4.293 9.602 6.73 1 98.81 117 ILE B N 1
ATOM 2249 C CA . ILE B 1 117 ? 4.734 9.562 8.117 1 98.81 117 ILE B CA 1
ATOM 2250 C C . ILE B 1 117 ? 4.129 8.352 8.82 1 98.81 117 ILE B C 1
ATOM 2252 O O . ILE B 1 117 ? 2.92 8.305 9.055 1 98.81 117 ILE B O 1
ATOM 2256 N N . GLY B 1 118 ? 5.012 7.387 9.133 1 98 118 GLY B N 1
ATOM 2257 C CA . GLY B 1 118 ? 4.551 6.156 9.758 1 98 118 GLY B CA 1
ATOM 2258 C C . GLY B 1 118 ? 4.129 6.344 11.203 1 98 118 GLY B C 1
ATOM 2259 O O . GLY B 1 118 ? 4.852 6.953 11.992 1 98 118 GLY B O 1
ATOM 2260 N N . ILE B 1 119 ? 2.965 5.828 11.578 1 98.06 119 ILE B N 1
ATOM 2261 C CA . ILE B 1 119 ? 2.439 5.922 12.938 1 98.06 119 ILE B CA 1
ATOM 2262 C C . ILE B 1 119 ? 2.326 4.527 13.547 1 98.06 119 ILE B C 1
ATOM 2264 O O . ILE B 1 119 ? 3.076 4.18 14.461 1 98.06 119 ILE B O 1
ATOM 2268 N N . TYR B 1 120 ? 1.425 3.74 13.008 1 96.75 120 TYR B N 1
ATOM 2269 C CA . TYR B 1 120 ? 1.271 2.344 13.398 1 96.75 120 TYR B CA 1
ATOM 2270 C C . TYR B 1 120 ? 2.334 1.473 12.742 1 96.75 120 TYR B C 1
ATOM 2272 O O . TYR B 1 120 ? 2.732 1.726 11.602 1 96.75 120 TYR B O 1
ATOM 2280 N N . PRO B 1 121 ? 2.977 0.468 13.414 1 95.44 121 PRO B N 1
ATOM 2281 C CA . PRO B 1 121 ? 2.568 -0.137 14.688 1 95.44 121 PRO B CA 1
ATOM 2282 C C . PRO B 1 121 ? 3.438 0.312 15.859 1 95.44 121 PRO B C 1
ATOM 2284 O O . PRO B 1 121 ? 3.551 -0.402 16.859 1 95.44 121 PRO B O 1
ATOM 2287 N N . MET B 1 122 ? 4.117 1.49 15.719 1 94.31 122 MET B N 1
ATOM 2288 C CA . MET B 1 122 ? 4.871 1.979 16.875 1 94.31 122 MET B CA 1
ATOM 2289 C C . MET B 1 122 ? 3.938 2.33 18.031 1 94.31 122 MET B C 1
ATOM 2291 O O . MET B 1 122 ? 3.254 3.355 17.984 1 94.31 122 MET B O 1
ATOM 2295 N N . GLU B 1 123 ? 3.988 1.569 19.078 1 94.56 123 GLU B N 1
ATOM 2296 C CA . GLU B 1 123 ? 2.949 1.579 20.094 1 94.56 123 GLU B CA 1
ATOM 2297 C C . GLU B 1 123 ? 2.789 2.969 20.703 1 94.56 123 GLU B C 1
ATOM 2299 O O . GLU B 1 123 ? 1.701 3.547 20.672 1 94.56 123 GLU B O 1
ATOM 2304 N N . GLN B 1 124 ? 3.842 3.541 21.281 1 96.25 124 GLN B N 1
ATOM 2305 C CA . GLN B 1 124 ? 3.744 4.832 21.969 1 96.25 124 GLN B CA 1
ATOM 2306 C C . GLN B 1 124 ? 3.365 5.938 20.984 1 96.25 124 GLN B C 1
ATOM 2308 O O . GLN B 1 124 ? 2.51 6.773 21.281 1 96.25 124 GLN B O 1
ATOM 2313 N N . ARG B 1 125 ? 3.949 5.941 19.828 1 97.06 125 ARG B N 1
ATOM 2314 C CA . ARG B 1 125 ? 3.637 6.922 18.797 1 97.06 125 ARG B CA 1
ATOM 2315 C C . ARG B 1 125 ? 2.172 6.836 18.375 1 97.06 125 ARG B C 1
ATOM 2317 O O . ARG B 1 125 ? 1.501 7.859 18.234 1 97.06 125 ARG B O 1
ATOM 2324 N N . THR B 1 126 ? 1.716 5.586 18.234 1 97.94 126 THR B N 1
ATOM 2325 C CA . THR B 1 126 ? 0.329 5.363 17.844 1 97.94 126 THR B CA 1
ATOM 2326 C C . THR B 1 126 ? -0.626 5.922 18.891 1 97.94 126 THR B C 1
ATOM 2328 O O . THR B 1 126 ? -1.569 6.645 18.562 1 97.94 126 THR B O 1
ATOM 2331 N N . LYS B 1 127 ? -0.363 5.664 20.109 1 98.31 127 LYS B N 1
ATOM 2332 C CA . LYS B 1 127 ? -1.206 6.133 21.203 1 98.31 127 LYS B CA 1
ATOM 2333 C C . LYS B 1 127 ? -1.169 7.656 21.312 1 98.31 127 LYS B C 1
ATOM 2335 O O . LYS B 1 127 ? -2.203 8.297 21.516 1 98.31 127 LYS B O 1
ATOM 2340 N N . ASP B 1 128 ? 0.001 8.227 21.203 1 98.62 128 ASP B N 1
ATOM 2341 C CA . ASP B 1 128 ? 0.162 9.672 21.328 1 98.62 128 ASP B CA 1
ATOM 2342 C C . ASP B 1 128 ? -0.598 10.398 20.219 1 98.62 128 ASP B C 1
ATOM 2344 O O . ASP B 1 128 ? -1.314 11.367 20.484 1 98.62 128 ASP B O 1
ATOM 2348 N N . VAL B 1 129 ? -0.463 9.891 18.984 1 98.56 129 VAL B N 1
ATOM 2349 C CA . VAL B 1 129 ? -1.127 10.539 17.859 1 98.56 129 VAL B CA 1
ATOM 2350 C C . VAL B 1 129 ? -2.637 10.336 17.969 1 98.56 129 VAL B C 1
ATOM 2352 O O . VAL B 1 129 ? -3.412 11.25 17.672 1 98.56 129 VAL B O 1
ATOM 2355 N N . GLN B 1 130 ? -3.021 9.172 18.359 1 98.56 130 GLN B N 1
ATOM 2356 C CA . GLN B 1 130 ? -4.438 8.906 18.578 1 98.56 130 GLN B CA 1
ATOM 2357 C C . GLN B 1 130 ? -5.031 9.898 19.578 1 98.56 130 GLN B C 1
ATOM 2359 O O . GLN B 1 130 ? -6.133 10.414 19.375 1 98.56 130 GLN B O 1
ATOM 2364 N N . SER B 1 131 ? -4.328 10.164 20.625 1 98.38 131 SER B N 1
ATOM 2365 C CA . SER B 1 131 ? -4.762 11.094 21.656 1 98.38 131 SER B CA 1
ATOM 2366 C C . SER B 1 131 ? -4.824 12.523 21.141 1 98.38 131 SER B C 1
ATOM 2368 O O . SER B 1 131 ? -5.816 13.227 21.344 1 98.38 131 SER B O 1
ATOM 2370 N N . VAL B 1 132 ? -3.785 12.953 20.422 1 98.12 132 VAL B N 1
ATOM 2371 C CA . VAL B 1 132 ? -3.703 14.312 19.891 1 98.12 132 VAL B CA 1
ATOM 2372 C C . VAL B 1 132 ? -4.867 14.562 18.938 1 98.12 132 VAL B C 1
ATOM 2374 O O . VAL B 1 132 ? -5.461 15.648 18.953 1 98.12 132 VAL B O 1
ATOM 2377 N N . LEU B 1 133 ? -5.238 13.516 18.172 1 98.31 133 LEU B N 1
ATOM 2378 C CA . LEU B 1 133 ? -6.281 13.664 17.172 1 98.31 133 LEU B CA 1
ATOM 2379 C C . LEU B 1 133 ? -7.652 13.352 17.75 1 98.31 133 LEU B C 1
ATOM 2381 O O . LEU B 1 133 ? -8.664 13.414 17.062 1 98.31 133 LEU B O 1
ATOM 2385 N N . GLU B 1 134 ? -7.652 12.93 19 1 98.19 134 GLU B N 1
ATOM 2386 C CA . GLU B 1 134 ? -8.883 12.617 19.719 1 98.19 134 GLU B CA 1
ATOM 2387 C C . GLU B 1 134 ? -9.695 11.547 19 1 98.19 134 GLU B C 1
ATOM 2389 O O . GLU B 1 134 ? -10.898 11.711 18.797 1 98.19 134 GLU B O 1
ATOM 2394 N N . LEU B 1 135 ? -9.039 10.562 18.609 1 98.62 135 LEU B N 1
ATOM 2395 C CA . LEU B 1 135 ? -9.703 9.453 17.938 1 98.62 135 LEU B CA 1
ATOM 2396 C C . LEU B 1 135 ? -10.312 8.492 18.953 1 98.62 135 LEU B C 1
ATOM 2398 O O . LEU B 1 135 ? -9.719 8.234 20 1 98.62 135 LEU B O 1
ATOM 2402 N N . PRO B 1 136 ? -11.469 7.926 18.594 1 97.88 136 PRO B N 1
ATOM 2403 C CA . PRO B 1 136 ? -11.992 6.848 19.422 1 97.88 136 PRO B CA 1
ATOM 2404 C C . PRO B 1 136 ? -11.023 5.668 19.531 1 97.88 136 PRO B C 1
ATOM 2406 O O . PRO B 1 136 ? -10.164 5.484 18.672 1 97.88 136 PRO B O 1
ATOM 2409 N N . GLU B 1 137 ? -11.203 4.844 20.531 1 95.94 137 GLU B N 1
ATOM 2410 C CA . GLU B 1 137 ? -10.305 3.734 20.828 1 95.94 137 GLU B CA 1
ATOM 2411 C C . GLU B 1 137 ? -10.219 2.764 19.656 1 95.94 137 GLU B C 1
ATOM 2413 O O . GLU B 1 137 ? -9.141 2.221 19.375 1 95.94 137 GLU B O 1
ATOM 2418 N N . GLU B 1 138 ? -11.289 2.617 18.969 1 96.19 138 GLU B N 1
ATOM 2419 C CA . GLU B 1 138 ? -11.344 1.613 17.906 1 96.19 138 GLU B CA 1
ATOM 2420 C C . GLU B 1 138 ? -10.797 2.164 16.594 1 96.19 138 GLU B C 1
ATOM 2422 O O . GLU B 1 138 ? -10.641 1.424 15.617 1 96.19 138 GLU B O 1
ATOM 2427 N N . ILE B 1 139 ? -10.523 3.475 16.562 1 98 139 ILE B N 1
ATOM 2428 C CA . ILE B 1 139 ? -9.961 4.109 15.367 1 98 139 ILE B CA 1
ATOM 2429 C C . ILE B 1 139 ? -8.461 4.301 15.539 1 98 139 ILE B C 1
ATOM 2431 O O . ILE B 1 139 ? -8.016 5.113 16.359 1 98 139 ILE B O 1
ATOM 2435 N N . ILE B 1 140 ? -7.672 3.582 14.773 1 97.94 140 ILE B N 1
ATOM 2436 C CA . ILE B 1 140 ? -6.219 3.584 14.906 1 97.94 140 ILE B CA 1
ATOM 2437 C C . ILE B 1 140 ? -5.598 4.375 13.758 1 97.94 140 ILE B C 1
ATOM 2439 O O . ILE B 1 140 ? -5.828 4.066 12.586 1 97.94 140 ILE B O 1
ATOM 2443 N N . PRO B 1 141 ? -4.84 5.418 14.055 1 98.75 141 PRO B N 1
ATOM 2444 C CA . PRO B 1 141 ? -4.09 6.07 12.977 1 98.75 141 PRO B CA 1
ATOM 2445 C C . PRO B 1 141 ? -2.955 5.207 12.438 1 98.75 141 PRO B C 1
ATOM 2447 O O . PRO B 1 141 ? -2.082 4.785 13.195 1 98.75 141 PRO B O 1
ATOM 2450 N N . VAL B 1 142 ? -2.949 4.941 11.242 1 98.56 142 VAL B N 1
ATOM 2451 C CA . VAL B 1 142 ? -1.949 4.082 10.617 1 98.56 142 VAL B CA 1
ATOM 2452 C C . VAL B 1 142 ? -0.818 4.934 10.039 1 98.56 142 VAL B C 1
ATOM 2454 O O . VAL B 1 142 ? 0.36 4.621 10.234 1 98.56 142 VAL B O 1
ATOM 2457 N N . SER B 1 143 ? -1.17 6.008 9.375 1 98.81 143 SER B N 1
ATOM 2458 C CA . SER B 1 143 ? -0.204 6.938 8.789 1 98.81 143 SER B CA 1
ATOM 2459 C C . SER B 1 143 ? -0.766 8.352 8.734 1 98.81 143 SER B C 1
ATOM 2461 O O . SER B 1 143 ? -1.979 8.547 8.82 1 98.81 143 SER B O 1
ATOM 2463 N N . ILE B 1 144 ? 0.076 9.289 8.688 1 98.94 144 ILE B N 1
ATOM 2464 C CA . ILE B 1 144 ? -0.252 10.664 8.312 1 98.94 144 ILE B CA 1
ATOM 2465 C C . ILE B 1 144 ? 0.524 11.047 7.055 1 98.94 144 ILE B C 1
ATOM 2467 O O . ILE B 1 144 ? 1.715 10.75 6.938 1 98.94 144 ILE B O 1
ATOM 2471 N N . ILE B 1 145 ? -0.151 11.648 6.141 1 98.94 145 ILE B N 1
ATOM 2472 C CA . ILE B 1 145 ? 0.485 12.102 4.91 1 98.94 145 ILE B CA 1
ATOM 2473 C C . ILE B 1 145 ? 0.545 13.633 4.891 1 98.94 145 ILE B C 1
ATOM 2475 O O . ILE B 1 145 ? -0.491 14.297 4.887 1 98.94 145 ILE B O 1
ATOM 2479 N N . SER B 1 146 ? 1.716 14.172 4.93 1 98.94 146 SER B N 1
ATOM 2480 C CA . SER B 1 146 ? 1.896 15.602 4.715 1 98.94 146 SER B CA 1
ATOM 2481 C C . SER B 1 146 ? 1.837 15.953 3.23 1 98.94 146 SER B C 1
ATOM 2483 O O . SER B 1 146 ? 2.439 15.266 2.402 1 98.94 146 SER B O 1
ATOM 2485 N N . ILE B 1 147 ? 1.104 17 2.861 1 98.94 147 ILE B N 1
ATOM 2486 C CA . ILE B 1 147 ? 0.871 17.297 1.452 1 98.94 147 ILE B CA 1
ATOM 2487 C C . ILE B 1 147 ? 0.985 18.797 1.216 1 98.94 147 ILE B C 1
ATOM 2489 O O . ILE B 1 147 ? 0.466 19.594 1.999 1 98.94 147 ILE B O 1
ATOM 2493 N N . GLY B 1 148 ? 1.569 19.172 0.173 1 98.94 148 GLY B N 1
ATOM 2494 C CA . GLY B 1 148 ? 1.676 20.547 -0.31 1 98.94 148 GLY B CA 1
ATOM 2495 C C . GLY B 1 148 ? 2.338 20.641 -1.671 1 98.94 148 GLY B C 1
ATOM 2496 O O . GLY B 1 148 ? 2.801 19.641 -2.219 1 98.94 148 GLY B O 1
ATOM 2497 N N . TYR B 1 149 ? 2.297 21.828 -2.24 1 98.94 149 TYR B N 1
ATOM 2498 C CA . TYR B 1 149 ? 3.09 22.047 -3.445 1 98.94 149 TYR B CA 1
ATOM 2499 C C . TYR B 1 149 ? 4.582 22 -3.135 1 98.94 149 TYR B C 1
ATOM 2501 O O . TYR B 1 149 ? 5.043 22.625 -2.182 1 98.94 149 TYR B O 1
ATOM 2509 N N . PRO B 1 150 ? 5.32 21.234 -3.857 1 98.88 150 PRO B N 1
ATOM 2510 C CA . PRO B 1 150 ? 6.707 20.953 -3.479 1 98.88 150 PRO B CA 1
ATOM 2511 C C . PRO B 1 150 ? 7.602 22.188 -3.58 1 98.88 150 PRO B C 1
ATOM 2513 O O . PRO B 1 150 ? 7.516 22.938 -4.559 1 98.88 150 PRO B O 1
ATOM 2516 N N . ALA B 1 151 ? 8.477 22.406 -2.633 1 98.81 151 ALA B N 1
ATOM 2517 C CA . ALA B 1 151 ? 9.516 23.422 -2.629 1 98.81 151 ALA B CA 1
ATOM 2518 C C . ALA B 1 151 ? 10.906 22.812 -2.719 1 98.81 151 ALA B C 1
ATOM 2520 O O . ALA B 1 151 ? 11.875 23.375 -2.213 1 98.81 151 ALA B O 1
ATOM 2521 N N . GLU B 1 152 ? 10.992 21.547 -3.119 1 98.5 152 GLU B N 1
ATOM 2522 C CA . GLU B 1 152 ? 12.211 20.812 -3.434 1 98.5 152 GLU B CA 1
ATOM 2523 C C . GLU B 1 152 ? 12.008 19.891 -4.625 1 98.5 152 GLU B C 1
ATOM 2525 O O . GLU B 1 152 ? 10.875 19.609 -5.012 1 98.5 152 GLU B O 1
ATOM 2530 N N . LYS B 1 153 ? 13.062 19.625 -5.23 1 96.75 153 LYS B N 1
ATOM 2531 C CA . LYS B 1 153 ? 13.047 18.703 -6.355 1 96.75 153 LYS B CA 1
ATOM 2532 C C . LYS B 1 153 ? 13.945 17.5 -6.082 1 96.75 153 LYS B C 1
ATOM 2534 O O . LYS B 1 153 ? 15.07 17.656 -5.598 1 96.75 153 LYS B O 1
ATOM 2539 N N . LYS B 1 154 ? 13.383 16.3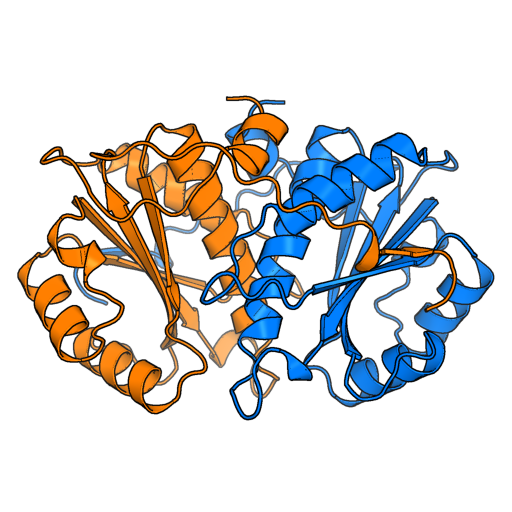44 -6.316 1 97.12 154 LYS B N 1
ATOM 2540 C CA . LYS B 1 154 ? 14.141 15.102 -6.188 1 97.12 154 LYS B CA 1
ATOM 2541 C C . LYS B 1 154 ? 14.086 14.289 -7.477 1 97.12 154 LYS B C 1
ATOM 2543 O O . LYS B 1 154 ? 13.047 14.227 -8.141 1 97.12 154 LYS B O 1
ATOM 2548 N N . GLU B 1 155 ? 15.125 13.711 -7.848 1 95.94 155 GLU B N 1
ATOM 2549 C CA . GLU B 1 155 ? 15.164 12.82 -9 1 95.94 155 GLU B CA 1
ATOM 2550 C C . GLU B 1 155 ? 14.531 11.469 -8.672 1 95.94 155 GLU B C 1
ATOM 2552 O O . GLU B 1 155 ? 14.539 11.039 -7.52 1 95.94 155 GLU B O 1
ATOM 2557 N N . PRO B 1 156 ? 13.984 10.836 -9.703 1 94.62 156 PRO B N 1
ATOM 2558 C CA . PRO B 1 156 ? 13.453 9.5 -9.453 1 94.62 156 PRO B CA 1
ATOM 2559 C C . PRO B 1 156 ? 14.461 8.586 -8.758 1 94.62 156 PRO B C 1
ATOM 2561 O O . PRO B 1 156 ? 15.664 8.695 -8.992 1 94.62 156 PRO B O 1
ATOM 2564 N N . ALA B 1 157 ? 13.828 7.789 -7.941 1 88.12 157 ALA B N 1
ATOM 2565 C CA . ALA B 1 157 ? 14.695 6.832 -7.254 1 88.12 157 ALA B CA 1
ATOM 2566 C C . ALA B 1 157 ? 14.984 5.621 -8.141 1 88.12 157 ALA B C 1
ATOM 2568 O O . ALA B 1 157 ? 14.117 5.176 -8.898 1 88.12 157 ALA B O 1
ATOM 2569 N N . ASN B 1 158 ? 16.125 5.145 -8.32 1 90.44 158 ASN B N 1
ATOM 2570 C CA . ASN B 1 158 ? 16.484 3.879 -8.953 1 90.44 158 ASN B CA 1
ATOM 2571 C C . ASN B 1 158 ? 16.656 2.764 -7.93 1 90.44 158 ASN B C 1
ATOM 2573 O O . ASN B 1 158 ? 17.781 2.42 -7.559 1 90.44 158 ASN B O 1
ATOM 2577 N N . ARG B 1 159 ? 15.484 2.141 -7.645 1 95.25 159 ARG B N 1
ATOM 2578 C CA . ARG B 1 159 ? 15.516 1.228 -6.504 1 95.25 159 ARG B CA 1
ATOM 2579 C C . ARG B 1 159 ? 15.492 -0.225 -6.969 1 95.25 159 ARG B C 1
ATOM 2581 O O . ARG B 1 159 ? 15.539 -1.145 -6.148 1 95.25 159 ARG B O 1
ATOM 2588 N N . TYR B 1 160 ? 15.445 -0.451 -8.289 1 97.88 160 TYR B N 1
ATOM 2589 C CA . TYR B 1 160 ? 15.406 -1.839 -8.734 1 97.88 160 TYR B CA 1
ATOM 2590 C C . TYR B 1 160 ? 16.672 -2.574 -8.328 1 97.88 160 TYR B C 1
ATOM 2592 O O . TYR B 1 160 ? 17.781 -2.129 -8.648 1 97.88 160 TYR B O 1
ATOM 2600 N N . ASN B 1 161 ? 16.547 -3.609 -7.68 1 98.38 161 ASN B N 1
ATOM 2601 C CA . ASN B 1 161 ? 17.625 -4.477 -7.23 1 98.38 161 ASN B CA 1
ATOM 2602 C C . ASN B 1 161 ? 17.359 -5.938 -7.574 1 98.38 161 ASN B C 1
ATOM 2604 O O . ASN B 1 161 ? 16.562 -6.605 -6.902 1 98.38 161 ASN B O 1
ATOM 2608 N N . GLU B 1 162 ? 18.062 -6.445 -8.516 1 97.69 162 GLU B N 1
ATOM 2609 C CA . GLU B 1 162 ? 17.844 -7.793 -9.031 1 97.69 162 GLU B CA 1
ATOM 2610 C C . GLU B 1 162 ? 18.078 -8.844 -7.957 1 97.69 162 GLU B C 1
ATOM 2612 O O . GLU B 1 162 ? 17.516 -9.938 -8.008 1 97.69 162 GLU B O 1
ATOM 2617 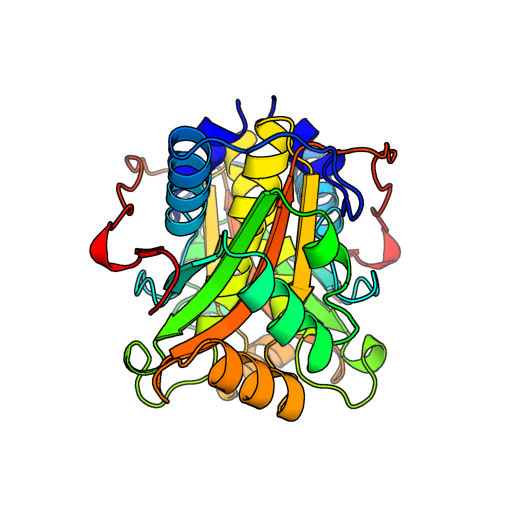N N . SER B 1 163 ? 18.906 -8.555 -7.008 1 98.06 163 SER B N 1
ATOM 2618 C CA . SER B 1 163 ? 19.25 -9.523 -5.969 1 98.06 163 SER B CA 1
ATOM 2619 C C . SER B 1 163 ? 18.062 -9.797 -5.055 1 98.06 163 SER B C 1
ATOM 2621 O O . SER B 1 163 ? 18.047 -10.773 -4.305 1 98.06 163 SER B O 1
ATOM 2623 N N . LYS B 1 164 ? 17.016 -9 -5.152 1 98.38 164 LYS B N 1
ATOM 2624 C CA . LYS B 1 164 ? 15.805 -9.172 -4.34 1 98.38 164 LYS B CA 1
ATOM 2625 C C . LYS B 1 164 ? 14.781 -10.039 -5.055 1 98.38 164 LYS B C 1
ATOM 2627 O O . LYS B 1 164 ? 13.688 -10.281 -4.531 1 98.38 164 LYS B O 1
ATOM 2632 N N . VAL B 1 165 ? 15.117 -10.492 -6.25 1 98.69 165 VAL B N 1
ATOM 2633 C CA . VAL B 1 165 ? 14.18 -11.25 -7.066 1 98.69 165 VAL B CA 1
ATOM 2634 C C . VAL B 1 165 ? 14.641 -12.703 -7.168 1 98.69 165 VAL B C 1
ATOM 2636 O O . VAL B 1 165 ? 15.781 -12.977 -7.527 1 98.69 165 VAL B O 1
ATOM 2639 N N . HIS B 1 166 ? 13.805 -13.578 -6.82 1 98 166 HIS B N 1
ATOM 2640 C CA . HIS B 1 166 ? 14.016 -15.016 -6.965 1 98 166 HIS B CA 1
ATOM 2641 C C . HIS B 1 166 ? 13.008 -15.617 -7.938 1 98 166 HIS B C 1
ATOM 2643 O O . HIS B 1 166 ? 11.805 -15.398 -7.812 1 98 166 HIS B O 1
ATOM 2649 N N . PHE B 1 167 ? 13.484 -16.391 -8.852 1 95.31 167 PHE B N 1
ATOM 2650 C CA . PHE B 1 167 ? 12.609 -17.047 -9.82 1 95.31 167 PHE B CA 1
ATOM 2651 C C . PHE B 1 167 ? 12.414 -18.516 -9.461 1 95.31 167 PHE B C 1
ATOM 2653 O O . PHE B 1 167 ? 13.375 -19.219 -9.156 1 95.31 167 PHE B O 1
ATOM 2660 N N . TYR B 1 168 ? 11.211 -18.984 -9.414 1 89.38 168 TYR B N 1
ATOM 2661 C CA . TYR B 1 168 ? 10.797 -20.375 -9.242 1 89.38 168 TYR B CA 1
ATOM 2662 C C . TYR B 1 168 ? 11 -20.828 -7.805 1 89.38 168 TYR B C 1
ATOM 2664 O O . TYR B 1 168 ? 10.039 -21.219 -7.129 1 89.38 168 TYR B O 1
ATOM 2672 N N . THR B 1 169 ? 12.164 -20.719 -7.406 1 88.44 169 THR B N 1
ATOM 2673 C CA . THR B 1 169 ? 12.477 -21.094 -6.035 1 88.44 169 THR B CA 1
ATOM 2674 C C . THR B 1 169 ? 13.234 -19.984 -5.32 1 88.44 169 THR B C 1
ATOM 2676 O O . THR B 1 169 ? 13.812 -19.109 -5.965 1 88.44 169 THR B O 1
ATOM 2679 N N . TRP B 1 170 ? 13.203 -20.016 -4.066 1 91.62 170 TRP B N 1
ATOM 2680 C CA . TRP B 1 170 ? 13.953 -19.031 -3.279 1 91.62 170 TRP B CA 1
ATOM 2681 C C . TRP B 1 170 ? 15.453 -19.234 -3.457 1 91.62 170 TRP B C 1
ATOM 2683 O O . TRP B 1 170 ? 15.898 -20.297 -3.904 1 91.62 170 TRP B O 1
#

Nearest PDB structures (foldseek):
  3m5k-assembly1_B  TM=9.760E-01  e=2.017E-23  Parabacteroides distasonis ATCC 8503
  3kwk-assembly1_A-2  TM=9.701E-01  e=4.828E-22  Bacteroides thetaiotaomicron VPI-5482
  3e10-assembly1_A  TM=9.514E-01  e=2.022E-21  Clostridium acetobutylicum
  3e39-assembly1_B  TM=8.739E-01  e=8.020E-15  Oleidesulfovibrio alaskensis G20
  3h4o-assembly1_A  TM=8.546E-01  e=8.536E-15  Clostridioides difficile 630

pLDDT: mean 96.97, std 4.96, range [62.38, 99.0]

Radius of gyration: 18.89 Å; Cα contacts (8 Å, |Δi|>4): 775; chains: 2; bounding box: 38×56×44 Å

Foldseek 3Di:
DDQVCLVQFQDAFLAADQDADDPVLVVVLQVLLQPFDADVSLSFKDKDKAQDQVLLVQLCVQPVLSNSLNRFRIKIFIKGQQVSVPPDDPSVLVSSVRSVVSSSSSLVVVQKHKHKAAQPPPPSSFVSNCVSVVHDPRITGGTMMGMHRHPDHDGGDPPDDCVVDDPPDD/DDQVCLVQFQDAFLAADQDADDPVLVVVLQVLLQPFDADVSLSFKDKDKAQDQVLLVQLCVQPVLSNSLNRFRIKIFIKGQQVSVPPDDPSVLVSSVRSVVSSSSSLVVVQKHKHKAAQPPPPSSFVSNCVSVVHDPRITGGTMMGMHRGPDDDGGDPDDDCVVDDPPDD

Secondary structure (DSSP, 8-state):
-BHHHHHHH--B---B-S-PPPHHHHHHHHHHHHTS--GGG---EEEEEE--HHHHHHHHHH-GGGGGGGT-SEEEEEEEEGGGGTT--SHHHHHHHHHHHHHHHHHHHTT-EEEEEE-TT-HHHHHHHHHHTT--TTEEEEEEEEEE-BSS--PPP----GGGEEES--/-BHHHHHHH--B---B-S-PPPHHHHHHHHHHHHTS--GGG---EEEEEE--HHHHHHHHHH-GGGGGGGG-SEEEEEEEEGGGGTT--THHHHHHHHHHHHHHHHHHHTT-EEEEEE-TT-HHHHHHHHHHTT--TTEEEEEEEEEE-BSS--PPP----GGGEEES--